Protein AF-A0A7S2ILC8-F1 (afdb_monomer_lite)

Foldseek 3Di:
DAQDQDPVRAHDPFDAADLLLLLVLQLVLLLCVVVVHDQCVLVVVLAQDPNQKDFLVSVVVSCCVPLVQEAEDPVSSVSQQQGQADDDQDPVGGHRMGSSVNSSVSSVVSPPPPNCVQNVRPVQSNVQSPHGHHYDDSCSSVVVVVVPDDRVVVVVVVCPVVPCVPVCVVVVPDPPPPPPPDDDDDDD

Secondary structure (DSSP, 8-state):
-PPPP-TTS----SPPPPGGGHHHHHHHHHHHHHHT--HHHHHHHTT--TTSEEEHHHHHHHHHHH-TTEEEPHHHHHHHHHHSEEEEEPTTS-EEEEEHHHHHHHHHHTTSTTHHHHHT-HHHHHHHHHSTTEEE-HHHHHHTGGGS-SHHHHHHHHTHHHHHHHHHHHH-S-TT------------

Sequence (188 aa):
MGKTRDLDGSIDRVPDPPTKLWPALAAIEYYCRHANMHLETLFSEGGGNHFGVMKNTNFFSTLKDNFTRFYFDAEILNDVMTHYGVGYRDPRGRYEKIGWMDFCEDVHRAVAEGLDDKYGVQGVAEALAFTRGATISYRTLADADDMIDDTLQRVAAEDVEGYISSNQKMEGRTRAQISINGEEARFN

Organism: NCBI:txid156173

Radius of gyration: 21.87 Å; chains: 1; bounding box: 54×74×40 Å

Structure (mmCIF, N/CA/C/O backbone):
data_AF-A0A7S2ILC8-F1
#
_entry.id   AF-A0A7S2ILC8-F1
#
loop_
_atom_site.group_PDB
_atom_site.id
_atom_site.type_symbol
_atom_site.label_atom_id
_atom_site.label_alt_id
_atom_site.label_comp_id
_atom_site.label_asym_id
_atom_site.label_entity_id
_atom_site.label_seq_id
_atom_site.pdbx_PDB_ins_code
_atom_site.Cartn_x
_atom_site.Cartn_y
_atom_site.Cartn_z
_atom_site.occupancy
_atom_site.B_iso_or_equiv
_atom_site.auth_seq_id
_atom_site.auth_comp_id
_atom_site.auth_asym_id
_atom_site.auth_atom_id
_atom_site.pdbx_PDB_model_num
ATOM 1 N N . MET A 1 1 ? 27.877 -11.379 -7.260 1.00 37.00 1 MET A N 1
ATOM 2 C CA . MET A 1 1 ? 27.032 -12.266 -6.434 1.00 37.00 1 MET A CA 1
ATOM 3 C C . MET A 1 1 ? 25.595 -11.889 -6.734 1.00 37.00 1 MET A C 1
ATOM 5 O O . MET A 1 1 ? 25.238 -10.747 -6.485 1.00 37.00 1 MET A O 1
ATOM 9 N N . GLY A 1 2 ? 24.851 -12.754 -7.426 1.00 41.03 2 GLY A N 1
ATOM 10 C CA . GLY A 1 2 ? 23.461 -12.479 -7.797 1.00 41.03 2 GLY A CA 1
ATOM 11 C C . GLY A 1 2 ? 22.557 -12.690 -6.589 1.00 41.03 2 GLY A C 1
ATOM 12 O O . GLY A 1 2 ? 22.738 -13.687 -5.892 1.00 41.03 2 GLY A O 1
ATOM 13 N N . LYS A 1 3 ? 21.640 -11.749 -6.336 1.00 47.69 3 LYS A N 1
ATOM 14 C CA . LYS A 1 3 ? 20.550 -11.945 -5.377 1.00 47.69 3 LYS A CA 1
ATOM 15 C C . LYS A 1 3 ? 19.814 -13.234 -5.758 1.00 47.69 3 LYS A C 1
ATOM 17 O O . LYS A 1 3 ? 19.493 -13.435 -6.932 1.00 47.69 3 LYS A O 1
ATOM 22 N N . THR A 1 4 ? 19.685 -14.137 -4.794 1.00 46.56 4 THR A N 1
ATOM 23 C CA . THR A 1 4 ? 18.898 -15.369 -4.895 1.00 46.56 4 THR A CA 1
ATOM 24 C C . THR A 1 4 ? 17.471 -15.020 -5.302 1.00 46.56 4 THR A C 1
ATOM 26 O O . THR A 1 4 ? 16.988 -13.957 -4.944 1.00 46.56 4 THR A O 1
ATOM 29 N N . ARG A 1 5 ? 16.853 -15.879 -6.116 1.00 51.28 5 ARG A N 1
ATOM 30 C CA . ARG A 1 5 ? 15.436 -15.750 -6.464 1.00 51.28 5 ARG A CA 1
ATOM 31 C C . ARG A 1 5 ? 14.588 -16.034 -5.231 1.00 51.28 5 ARG A C 1
ATOM 33 O O . ARG A 1 5 ? 14.919 -16.981 -4.511 1.00 51.28 5 ARG A O 1
ATOM 40 N N . ASP A 1 6 ? 13.519 -15.274 -5.064 1.00 58.81 6 ASP A N 1
ATOM 41 C CA . ASP A 1 6 ? 12.614 -15.380 -3.922 1.00 58.81 6 ASP A CA 1
ATOM 42 C C . ASP A 1 6 ? 11.595 -16.511 -4.131 1.00 58.81 6 ASP A C 1
ATOM 44 O O . ASP A 1 6 ? 11.650 -17.248 -5.126 1.00 58.81 6 ASP A O 1
ATOM 48 N N . LEU A 1 7 ? 10.711 -16.730 -3.154 1.00 49.44 7 LEU A N 1
ATOM 49 C CA . LEU A 1 7 ? 9.794 -17.881 -3.123 1.00 49.44 7 LEU A CA 1
ATOM 50 C C . LEU A 1 7 ? 8.823 -17.921 -4.318 1.00 49.44 7 LEU A C 1
ATOM 52 O O . LEU A 1 7 ? 8.358 -19.000 -4.691 1.00 49.44 7 LEU A O 1
ATOM 56 N N . ASP A 1 8 ? 8.572 -16.778 -4.955 1.00 55.78 8 ASP A N 1
ATOM 57 C CA . ASP A 1 8 ? 7.755 -16.628 -6.162 1.00 55.78 8 ASP A CA 1
ATOM 58 C C . ASP A 1 8 ? 8.567 -16.730 -7.478 1.00 55.78 8 ASP A C 1
ATOM 60 O O . ASP A 1 8 ? 8.018 -16.663 -8.581 1.00 55.78 8 ASP A O 1
ATOM 64 N N . GLY A 1 9 ? 9.887 -16.931 -7.383 1.00 54.50 9 GLY A N 1
ATOM 65 C CA . GLY A 1 9 ? 10.808 -16.997 -8.516 1.00 54.50 9 GLY A CA 1
ATOM 66 C C . GLY A 1 9 ? 11.228 -15.633 -9.076 1.00 54.50 9 GLY A C 1
ATOM 67 O O . GLY A 1 9 ? 11.951 -15.601 -10.086 1.00 54.50 9 GLY A O 1
ATOM 68 N N . SER A 1 10 ? 10.806 -14.536 -8.444 1.00 64.38 10 SER A N 1
ATOM 69 C CA . SER A 1 10 ? 11.199 -13.171 -8.773 1.00 64.38 10 SER A CA 1
ATOM 70 C C . SER A 1 10 ? 12.524 -12.785 -8.086 1.00 64.38 10 SER A C 1
ATOM 72 O O . SER A 1 10 ? 13.247 -13.642 -7.576 1.00 64.38 10 SER A O 1
ATOM 74 N N . ILE A 1 11 ? 12.949 -11.531 -8.246 1.00 70.44 11 ILE A N 1
ATOM 75 C CA . ILE A 1 11 ? 14.153 -10.986 -7.605 1.00 70.44 11 ILE A CA 1
ATOM 76 C C . ILE A 1 11 ? 13.701 -9.739 -6.861 1.00 70.44 11 ILE A C 1
ATOM 78 O O . ILE A 1 11 ? 13.332 -8.781 -7.546 1.00 70.44 11 ILE A O 1
ATOM 82 N N . ASP A 1 12 ? 13.871 -9.720 -5.540 1.00 73.81 12 ASP A N 1
ATOM 83 C CA . ASP A 1 12 ? 13.639 -8.576 -4.660 1.00 73.81 12 ASP A CA 1
ATOM 84 C C . ASP A 1 12 ? 14.244 -7.294 -5.235 1.00 73.81 12 ASP A C 1
ATOM 86 O O . ASP A 1 12 ? 15.479 -7.071 -5.262 1.00 73.81 12 ASP A O 1
ATOM 90 N N . ARG A 1 13 ? 13.355 -6.420 -5.711 1.00 80.44 13 ARG A N 1
ATOM 91 C CA . ARG A 1 13 ? 13.712 -5.118 -6.276 1.00 80.44 13 ARG A CA 1
ATOM 92 C C . ARG A 1 13 ? 13.763 -4.060 -5.192 1.00 80.44 13 ARG A C 1
ATOM 94 O O . ARG A 1 13 ? 14.543 -3.115 -5.342 1.00 80.44 13 ARG A O 1
ATOM 101 N N . VAL A 1 14 ? 12.987 -4.230 -4.126 1.00 85.38 14 VAL A N 1
ATOM 102 C CA . VAL A 1 14 ? 12.934 -3.319 -2.980 1.00 85.38 14 VAL A CA 1
ATOM 103 C C . VAL A 1 14 ? 13.391 -4.001 -1.683 1.00 85.38 14 VAL A C 1
ATOM 105 O O . VAL A 1 14 ? 13.382 -5.225 -1.600 1.00 85.38 14 VAL A O 1
ATOM 108 N N . PRO A 1 15 ? 13.935 -3.243 -0.712 1.00 87.31 15 PRO A N 1
ATOM 109 C CA . PRO A 1 15 ? 14.220 -3.766 0.627 1.00 87.31 15 PRO A CA 1
ATOM 110 C C . PRO A 1 15 ? 12.924 -3.950 1.431 1.00 87.31 15 PRO A C 1
ATOM 112 O O . PRO A 1 15 ? 11.882 -3.476 1.000 1.00 87.31 15 PRO A O 1
ATOM 115 N N . ASP A 1 16 ? 13.013 -4.539 2.627 1.00 86.44 16 ASP A N 1
ATOM 116 C CA . ASP A 1 16 ? 11.866 -4.654 3.540 1.00 86.44 16 ASP A CA 1
ATOM 117 C C . ASP A 1 16 ? 11.198 -3.288 3.835 1.00 86.44 16 ASP A C 1
ATOM 119 O O . ASP A 1 16 ? 11.897 -2.266 3.955 1.00 86.44 16 ASP A O 1
ATOM 123 N N . PRO A 1 17 ? 9.863 -3.256 4.017 1.00 86.88 17 PRO A N 1
ATOM 124 C CA . PRO A 1 17 ? 9.124 -2.028 4.248 1.00 86.88 17 PRO A CA 1
ATOM 125 C C . PRO A 1 17 ? 9.402 -1.416 5.623 1.00 86.88 17 PRO A C 1
ATOM 127 O O . PRO A 1 17 ? 9.663 -2.125 6.604 1.00 86.88 17 PRO A O 1
ATOM 130 N N . PRO A 1 18 ? 9.340 -0.073 5.724 1.00 84.94 18 PRO A N 1
ATOM 131 C CA . PRO A 1 18 ? 9.522 0.622 6.990 1.00 84.94 18 PRO A CA 1
ATOM 132 C C . PRO A 1 18 ? 8.433 0.214 7.979 1.00 84.94 18 PRO A C 1
ATOM 134 O O . PRO A 1 18 ? 7.296 -0.047 7.584 1.00 84.94 18 PRO A O 1
ATOM 137 N N . THR A 1 19 ? 8.754 0.229 9.276 1.00 81.56 19 THR A N 1
ATOM 138 C CA . THR A 1 19 ? 7.896 -0.414 10.275 1.00 81.56 19 THR A CA 1
ATOM 139 C C . THR A 1 19 ? 6.455 0.107 10.286 1.00 81.56 19 THR A C 1
ATOM 141 O O . THR A 1 19 ? 5.508 -0.665 10.403 1.00 81.56 19 THR A O 1
ATOM 144 N N . LYS A 1 20 ? 6.283 1.417 10.073 1.00 80.88 20 LYS A N 1
ATOM 145 C CA . LYS A 1 20 ? 4.971 2.074 10.002 1.00 80.88 20 LYS A CA 1
ATOM 146 C C . LYS A 1 20 ? 4.055 1.543 8.894 1.00 80.88 20 LYS A C 1
ATOM 148 O O . LYS A 1 20 ? 2.845 1.696 9.001 1.00 80.88 20 LYS A O 1
ATOM 153 N N . LEU A 1 21 ? 4.607 0.950 7.832 1.00 85.69 21 LEU A N 1
ATOM 154 C CA . LEU A 1 21 ? 3.839 0.518 6.665 1.00 85.69 21 LEU A CA 1
ATOM 155 C C . LEU A 1 21 ? 3.189 -0.859 6.871 1.00 85.69 21 LEU A C 1
ATOM 157 O O . LEU A 1 21 ? 2.124 -1.101 6.309 1.00 85.69 21 LEU A O 1
ATOM 161 N N . TRP A 1 22 ? 3.760 -1.719 7.724 1.00 85.88 22 TRP A N 1
ATOM 162 C CA . TRP A 1 22 ? 3.227 -3.058 8.023 1.00 85.88 22 TRP A CA 1
ATOM 163 C C . TRP A 1 22 ? 1.748 -3.073 8.435 1.00 85.88 22 TRP A C 1
ATOM 165 O O . TRP A 1 22 ? 1.002 -3.855 7.849 1.00 85.88 22 TRP A O 1
ATOM 175 N N . PRO A 1 23 ? 1.270 -2.193 9.340 1.00 81.69 23 PRO A N 1
ATOM 176 C CA . PRO A 1 23 ? -0.157 -2.065 9.636 1.00 81.69 23 PRO A CA 1
ATOM 177 C C . PRO A 1 23 ? -1.066 -1.865 8.418 1.00 81.69 23 PRO A C 1
ATOM 179 O O . PRO A 1 23 ? -2.140 -2.461 8.331 1.00 81.69 23 PRO A O 1
ATOM 182 N N . ALA A 1 24 ? -0.641 -1.046 7.454 1.00 86.62 24 ALA A N 1
ATOM 183 C CA . ALA A 1 24 ? -1.419 -0.801 6.244 1.00 86.62 24 ALA A CA 1
ATOM 184 C C . ALA A 1 24 ? -1.440 -2.037 5.331 1.00 86.62 24 ALA A C 1
ATOM 186 O O . ALA A 1 24 ? -2.482 -2.360 4.760 1.00 86.62 24 ALA A O 1
ATOM 187 N N . LEU A 1 25 ? -0.309 -2.741 5.225 1.00 90.81 25 LEU A N 1
ATOM 188 C CA . LEU A 1 25 ? -0.183 -3.979 4.453 1.00 90.81 25 LEU A CA 1
ATOM 189 C C . LEU A 1 25 ? -1.029 -5.107 5.061 1.00 90.81 25 LEU A C 1
ATOM 191 O O . LEU A 1 25 ? -1.753 -5.782 4.333 1.00 90.81 25 LEU A O 1
ATOM 195 N N . ALA A 1 26 ? -1.040 -5.238 6.390 1.00 87.06 26 ALA A N 1
ATOM 196 C CA . ALA A 1 26 ? -1.902 -6.185 7.092 1.00 87.06 26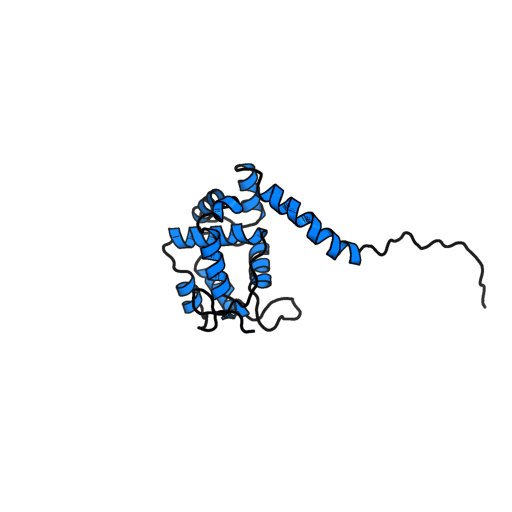 ALA A CA 1
ATOM 197 C C . ALA A 1 26 ? -3.388 -5.910 6.807 1.00 87.06 26 ALA A C 1
ATOM 199 O O . ALA A 1 26 ? -4.137 -6.826 6.472 1.00 87.06 26 ALA A O 1
ATOM 200 N N . ALA A 1 27 ? -3.825 -4.645 6.853 1.00 85.56 27 ALA A N 1
ATOM 201 C CA . ALA A 1 27 ? -5.215 -4.277 6.556 1.00 85.56 27 ALA A CA 1
ATOM 202 C C . ALA A 1 27 ? -5.636 -4.634 5.118 1.00 85.56 27 ALA A C 1
ATOM 204 O O . ALA A 1 27 ? -6.765 -5.080 4.892 1.00 85.56 27 ALA A O 1
ATOM 205 N N . ILE A 1 28 ? -4.724 -4.485 4.152 1.00 90.94 28 ILE A N 1
ATOM 206 C CA . ILE A 1 28 ? -4.932 -4.925 2.766 1.00 90.94 28 ILE A CA 1
ATOM 207 C C . ILE A 1 28 ? -5.114 -6.447 2.712 1.00 90.94 28 ILE A C 1
ATOM 209 O O . ILE A 1 28 ? -6.047 -6.924 2.067 1.00 90.94 28 ILE A O 1
ATOM 213 N N . GLU A 1 29 ? -4.275 -7.211 3.406 1.00 91.25 29 GLU A N 1
ATOM 214 C CA . GLU A 1 29 ? -4.340 -8.673 3.394 1.00 91.25 29 GLU A CA 1
ATOM 215 C C . GLU A 1 29 ? -5.603 -9.222 4.065 1.00 91.25 29 GLU A C 1
ATOM 217 O O . GLU A 1 29 ? -6.283 -10.078 3.497 1.00 91.25 29 GLU A O 1
ATOM 222 N N . TYR A 1 30 ? -5.985 -8.698 5.234 1.00 86.75 30 TYR A N 1
ATOM 223 C CA . TYR A 1 30 ? -7.244 -9.073 5.888 1.00 86.75 30 TYR A CA 1
ATOM 224 C C . TYR A 1 30 ? -8.448 -8.805 4.983 1.00 86.75 30 TYR A C 1
ATOM 226 O O . TYR A 1 30 ? -9.375 -9.620 4.905 1.00 86.75 30 TYR A O 1
ATOM 234 N N . TYR A 1 31 ? -8.414 -7.703 4.231 1.00 87.25 31 TYR A N 1
ATOM 235 C CA . TYR A 1 31 ? -9.433 -7.420 3.233 1.00 87.25 31 TYR A CA 1
ATOM 236 C C . TYR A 1 31 ? -9.443 -8.437 2.092 1.00 87.25 31 TYR A C 1
ATOM 238 O O . TYR A 1 31 ? -10.514 -8.935 1.740 1.00 87.25 31 TYR A O 1
ATOM 246 N N . CYS A 1 32 ? -8.278 -8.777 1.537 1.00 91.06 32 CYS A N 1
ATOM 247 C CA . CYS A 1 32 ? -8.155 -9.794 0.495 1.00 91.06 32 CYS A CA 1
ATOM 248 C C . CYS A 1 32 ? -8.707 -11.146 0.958 1.00 91.06 32 CYS A C 1
ATOM 250 O O . CYS A 1 32 ? -9.533 -11.739 0.260 1.00 91.06 32 CYS A O 1
ATOM 252 N N . ARG A 1 33 ? -8.341 -11.589 2.168 1.00 88.81 33 ARG A N 1
ATOM 253 C CA . ARG A 1 33 ? -8.845 -12.828 2.783 1.00 88.81 33 ARG A CA 1
ATOM 254 C C . ARG A 1 33 ? -10.362 -12.815 2.931 1.00 88.81 33 ARG A C 1
ATOM 256 O O . ARG A 1 33 ? -11.024 -13.785 2.568 1.00 88.81 33 ARG A O 1
ATOM 263 N N . HIS A 1 34 ? -10.931 -11.714 3.419 1.00 84.94 34 HIS A N 1
ATOM 264 C CA . HIS A 1 34 ? -12.376 -11.613 3.617 1.00 84.94 34 HIS A CA 1
ATOM 265 C C . HIS A 1 34 ? -13.160 -11.542 2.300 1.00 84.94 34 HIS A C 1
ATOM 267 O O . HIS A 1 34 ? -14.205 -12.176 2.154 1.00 84.94 34 HIS A O 1
ATOM 273 N N . ALA A 1 35 ? -12.661 -10.771 1.335 1.00 86.75 35 ALA A N 1
ATOM 274 C CA . ALA A 1 35 ? -13.285 -10.607 0.028 1.00 86.75 35 ALA A CA 1
ATOM 275 C C . ALA A 1 35 ? -12.991 -11.776 -0.932 1.00 86.75 35 ALA A C 1
ATOM 277 O O . ALA A 1 35 ? -13.472 -11.754 -2.065 1.00 86.75 35 ALA A O 1
ATOM 278 N N . ASN A 1 36 ? -12.228 -12.784 -0.487 1.00 89.88 36 ASN A N 1
ATOM 279 C CA . ASN A 1 36 ? -11.744 -13.904 -1.293 1.00 89.88 36 ASN A CA 1
ATOM 280 C C . ASN A 1 36 ? -11.072 -13.429 -2.594 1.00 89.88 36 ASN A C 1
ATOM 282 O O . ASN A 1 36 ? -11.405 -13.875 -3.695 1.00 89.88 36 ASN A O 1
ATOM 286 N N . MET A 1 37 ? -10.162 -12.465 -2.454 1.00 91.56 37 MET A N 1
ATOM 287 C CA . MET A 1 37 ? -9.395 -11.882 -3.549 1.00 91.56 37 MET A CA 1
ATOM 288 C C . MET A 1 37 ? -7.953 -12.377 -3.515 1.00 91.56 37 MET A C 1
ATOM 290 O O . MET A 1 37 ? -7.344 -12.470 -2.452 1.00 91.56 37 MET A O 1
ATOM 294 N N . HIS A 1 38 ? -7.397 -12.621 -4.698 1.00 93.94 38 HIS A N 1
ATOM 295 C CA . HIS A 1 38 ? -5.992 -12.973 -4.877 1.00 93.94 38 HIS A CA 1
ATOM 296 C C . HIS A 1 38 ? -5.237 -11.768 -5.423 1.00 93.94 38 HIS A C 1
ATOM 298 O O . HIS A 1 38 ? -5.466 -11.351 -6.562 1.00 93.94 38 HIS A O 1
ATOM 304 N N . LEU A 1 39 ? -4.363 -11.196 -4.600 1.00 93.81 39 LEU A N 1
ATOM 305 C CA . LEU A 1 39 ? -3.728 -9.911 -4.861 1.00 93.81 39 LEU A CA 1
ATOM 306 C C . LEU A 1 39 ? -2.889 -9.935 -6.145 1.00 93.81 39 LEU A C 1
ATOM 308 O O . LEU A 1 39 ? -2.971 -9.023 -6.968 1.00 93.81 39 LEU A O 1
ATOM 312 N N . GLU A 1 40 ? -2.171 -11.028 -6.376 1.00 95.06 40 GLU A N 1
ATOM 313 C CA . GLU A 1 40 ? -1.333 -11.219 -7.553 1.00 95.06 40 GLU A CA 1
ATOM 314 C C . GLU A 1 40 ? -2.157 -11.315 -8.831 1.00 95.06 40 GLU A C 1
ATOM 316 O O . GLU A 1 40 ? -1.737 -10.827 -9.879 1.00 95.06 40 GLU A O 1
ATOM 321 N N . THR A 1 41 ? -3.356 -11.900 -8.752 1.00 95.94 41 THR A N 1
ATOM 322 C CA . THR A 1 41 ? -4.280 -11.944 -9.893 1.00 95.94 41 THR A CA 1
ATOM 323 C C . THR A 1 41 ? -4.764 -10.536 -10.223 1.00 95.94 41 THR A C 1
ATOM 325 O O . THR A 1 41 ? -4.679 -10.125 -11.379 1.00 95.94 41 THR A O 1
ATOM 328 N N . LEU A 1 42 ? -5.167 -9.762 -9.208 1.00 96.31 42 LEU A N 1
ATOM 329 C CA . LEU A 1 42 ? -5.622 -8.380 -9.386 1.00 96.31 42 LEU A CA 1
ATOM 330 C C . LEU A 1 42 ? -4.548 -7.504 -10.039 1.00 96.31 42 LEU A C 1
ATOM 332 O O . LEU A 1 42 ? -4.829 -6.783 -10.997 1.00 96.31 42 LEU A O 1
ATOM 336 N N . PHE A 1 43 ? -3.306 -7.568 -9.553 1.00 96.75 43 PHE A N 1
ATOM 337 C CA . PHE A 1 43 ? -2.224 -6.776 -10.133 1.00 96.75 43 PHE A CA 1
ATOM 338 C C . PHE A 1 43 ? -1.756 -7.318 -11.486 1.00 96.75 43 PHE A C 1
ATOM 340 O O . PHE A 1 43 ? -1.465 -6.530 -12.383 1.00 96.75 43 PHE A O 1
ATOM 347 N N . SER A 1 44 ? -1.738 -8.629 -11.709 1.00 96.56 44 SER A N 1
ATOM 348 C CA . SER A 1 44 ? -1.457 -9.176 -13.042 1.00 96.56 44 SER A CA 1
ATOM 349 C C . SER A 1 44 ? -2.459 -8.644 -14.081 1.00 96.56 44 SER A C 1
ATOM 351 O O . SER A 1 44 ? -2.059 -8.076 -15.102 1.00 96.56 44 SER A O 1
ATOM 353 N N . GLU A 1 45 ? -3.761 -8.690 -13.777 1.00 96.81 45 GLU A N 1
ATOM 354 C CA . GLU A 1 45 ? -4.830 -8.158 -14.637 1.00 96.81 45 GLU A CA 1
ATOM 355 C C . GLU A 1 45 ? -4.783 -6.627 -14.779 1.00 96.81 45 GLU A C 1
ATOM 357 O O . GLU A 1 45 ? -5.054 -6.090 -15.856 1.00 96.81 45 GLU A O 1
ATOM 362 N N . GLY A 1 46 ? -4.350 -5.915 -13.734 1.00 96.19 46 GLY A N 1
ATOM 363 C CA . GLY A 1 46 ? -4.120 -4.465 -13.740 1.00 96.19 46 GLY A CA 1
ATOM 364 C C . GLY A 1 46 ? -2.949 -4.000 -14.623 1.00 96.19 46 GLY A C 1
ATOM 365 O O . GLY A 1 46 ? -2.714 -2.797 -14.786 1.00 96.19 46 GLY A O 1
ATOM 366 N N . GLY A 1 47 ? -2.193 -4.924 -15.222 1.00 96.38 47 GLY A N 1
ATOM 367 C CA . GLY A 1 47 ? -1.053 -4.630 -16.095 1.00 96.38 47 GLY A CA 1
ATOM 368 C C . GLY A 1 47 ? 0.312 -4.837 -15.440 1.00 96.38 47 GLY A C 1
ATOM 369 O O . GLY A 1 47 ? 1.301 -4.229 -15.867 1.00 96.38 47 GLY A O 1
ATOM 370 N N . GLY A 1 48 ? 0.371 -5.664 -14.398 1.00 96.38 48 GLY A N 1
ATOM 371 C CA . GLY A 1 48 ? 1.604 -6.185 -13.832 1.00 96.38 48 GLY A CA 1
ATOM 372 C C . GLY A 1 48 ? 2.239 -7.151 -14.822 1.00 96.38 48 GLY A C 1
ATOM 373 O O . GLY A 1 48 ? 1.562 -7.960 -15.450 1.00 96.38 48 GLY A O 1
ATOM 374 N N . ASN A 1 49 ? 3.549 -7.044 -15.021 1.00 93.38 49 ASN A N 1
ATOM 375 C CA . ASN A 1 49 ? 4.264 -7.968 -15.895 1.00 93.38 49 ASN A CA 1
ATOM 376 C C . ASN A 1 49 ? 4.993 -9.055 -15.094 1.00 93.38 49 ASN A C 1
ATOM 378 O O . ASN A 1 49 ? 5.209 -8.929 -13.890 1.00 93.38 49 ASN A O 1
ATOM 382 N N . HIS A 1 50 ? 5.446 -10.087 -15.806 1.00 90.00 50 HIS A N 1
ATOM 383 C CA . HIS A 1 50 ? 6.204 -11.216 -15.256 1.00 90.00 50 HIS A CA 1
ATOM 384 C C . HIS A 1 50 ? 7.580 -10.844 -14.674 1.00 90.00 50 HIS A C 1
ATOM 386 O O . HIS A 1 50 ? 8.254 -11.700 -14.117 1.00 90.00 50 HIS A O 1
ATOM 392 N N . PHE A 1 51 ? 8.030 -9.594 -14.824 1.00 89.75 51 PHE A N 1
ATOM 393 C CA . PHE A 1 51 ? 9.244 -9.101 -14.175 1.00 89.75 51 PHE A CA 1
ATOM 394 C C . PHE A 1 51 ? 8.966 -8.514 -12.783 1.00 89.75 51 PHE A C 1
ATOM 396 O O . PHE A 1 51 ? 9.884 -7.941 -12.194 1.00 89.75 51 PHE A O 1
ATOM 403 N N . GLY A 1 52 ? 7.727 -8.582 -12.290 1.00 93.00 52 GLY A N 1
ATOM 404 C CA . GLY A 1 52 ? 7.334 -8.052 -10.984 1.00 93.00 52 GLY A CA 1
ATOM 405 C C . GLY A 1 52 ? 7.174 -6.539 -10.942 1.00 93.00 52 GLY A C 1
ATOM 406 O O . GLY A 1 52 ? 7.194 -5.952 -9.867 1.00 93.00 52 GLY A O 1
ATOM 407 N N . VAL A 1 53 ? 7.016 -5.875 -12.096 1.00 95.19 53 VAL A N 1
ATOM 408 C CA . VAL A 1 53 ? 6.821 -4.415 -12.151 1.00 95.19 53 VAL A CA 1
ATOM 409 C C . VAL A 1 53 ? 5.559 -4.009 -12.906 1.00 95.19 53 VAL A C 1
ATOM 411 O O . VAL A 1 53 ? 5.123 -4.676 -13.844 1.00 95.19 53 VAL A O 1
ATOM 414 N N . MET A 1 54 ? 4.980 -2.883 -12.498 1.00 96.38 54 MET A N 1
ATOM 415 C CA . MET A 1 54 ? 3.765 -2.299 -13.070 1.00 96.38 54 MET A CA 1
ATOM 416 C C . MET A 1 54 ? 3.923 -0.777 -13.182 1.00 96.38 54 MET A C 1
ATOM 418 O O . MET A 1 54 ? 4.632 -0.177 -12.381 1.00 96.38 54 MET A O 1
ATOM 422 N N . LYS A 1 55 ? 3.272 -0.120 -14.155 1.00 96.69 55 LYS A N 1
ATOM 423 C CA . LYS A 1 55 ? 3.195 1.355 -14.187 1.00 96.69 55 LYS A CA 1
ATOM 424 C C . LYS A 1 55 ? 2.529 1.889 -12.917 1.00 96.69 55 LYS A C 1
ATOM 426 O O . LYS A 1 55 ? 1.494 1.369 -12.512 1.00 96.69 55 LYS A O 1
ATOM 431 N N . ASN A 1 56 ? 3.055 2.978 -12.360 1.00 95.62 56 ASN A N 1
ATOM 432 C CA . ASN A 1 56 ? 2.499 3.579 -11.144 1.00 95.62 56 ASN A CA 1
ATOM 433 C C . ASN A 1 56 ? 0.991 3.893 -11.239 1.00 95.62 56 ASN A C 1
ATOM 435 O O . ASN A 1 56 ? 0.238 3.593 -10.320 1.00 95.62 56 ASN A O 1
ATOM 439 N N . THR A 1 57 ? 0.526 4.429 -12.369 1.00 95.75 57 THR A N 1
ATOM 440 C CA . THR A 1 57 ? -0.880 4.770 -12.605 1.00 95.75 57 THR A CA 1
ATOM 441 C C . THR A 1 57 ? -1.759 3.536 -12.540 1.00 95.75 57 THR A C 1
ATOM 443 O O . THR A 1 57 ? -2.814 3.575 -11.922 1.00 95.75 57 THR A O 1
ATOM 446 N N . ASN A 1 58 ? -1.301 2.435 -13.134 1.00 97.88 58 ASN A N 1
ATOM 447 C CA . ASN A 1 58 ? -2.023 1.173 -13.129 1.00 97.88 58 ASN A CA 1
ATOM 448 C C . ASN A 1 58 ? -2.095 0.591 -11.719 1.00 97.88 58 ASN A C 1
ATOM 450 O O . ASN A 1 58 ? -3.149 0.107 -11.325 1.00 97.88 58 ASN A O 1
ATOM 454 N N . PHE A 1 59 ? -1.011 0.692 -10.950 1.00 97.38 59 PHE A N 1
ATOM 455 C CA . PHE A 1 59 ? -0.955 0.166 -9.589 1.00 97.38 59 PHE A CA 1
ATOM 456 C C . PHE A 1 59 ? -1.980 0.857 -8.689 1.00 97.38 59 PHE A C 1
ATOM 458 O O . PHE A 1 59 ? -2.835 0.203 -8.095 1.00 97.38 59 PHE A O 1
ATOM 465 N N . PHE A 1 60 ? -1.972 2.192 -8.666 1.00 95.81 60 PHE A N 1
ATOM 466 C CA . PHE A 1 60 ? -2.912 2.958 -7.847 1.00 95.81 60 PHE A CA 1
ATOM 467 C C . PHE A 1 60 ? -4.357 2.894 -8.360 1.00 95.81 60 PHE A C 1
ATOM 469 O O . PHE A 1 60 ? -5.280 2.916 -7.548 1.00 95.81 60 PHE A O 1
ATOM 476 N N . SER A 1 61 ? -4.577 2.765 -9.673 1.00 96.12 61 SER A N 1
ATOM 477 C CA . SER A 1 61 ? -5.908 2.460 -10.218 1.00 96.12 61 SER A CA 1
ATOM 478 C C . SER A 1 61 ? -6.402 1.088 -9.759 1.00 96.12 61 SER A C 1
ATOM 480 O O . SER A 1 61 ? -7.516 0.991 -9.263 1.00 96.12 61 SER A O 1
ATOM 482 N N . THR A 1 62 ? -5.559 0.054 -9.830 1.00 96.50 62 THR A N 1
ATOM 483 C CA . THR A 1 62 ? -5.906 -1.313 -9.403 1.00 96.50 62 THR A CA 1
ATOM 484 C C . THR A 1 62 ? -6.255 -1.354 -7.917 1.00 96.50 62 THR A C 1
ATOM 486 O O . THR A 1 62 ? -7.265 -1.952 -7.546 1.00 96.50 62 THR A O 1
ATOM 489 N N . LEU A 1 63 ? -5.479 -0.666 -7.070 1.00 93.88 63 LEU A N 1
ATOM 490 C CA . LEU A 1 63 ? -5.811 -0.508 -5.653 1.00 93.88 63 LEU A CA 1
ATOM 491 C C . LEU A 1 63 ? -7.170 0.178 -5.469 1.00 93.88 63 LEU A C 1
ATOM 493 O O . LEU A 1 63 ? -8.043 -0.332 -4.776 1.00 93.88 63 LEU A O 1
ATOM 497 N N . LYS A 1 64 ? -7.389 1.322 -6.117 1.00 92.38 64 LYS A N 1
ATOM 498 C CA . LYS A 1 64 ? -8.644 2.069 -5.980 1.00 92.38 64 LYS A CA 1
ATOM 499 C C . LYS A 1 64 ? -9.868 1.259 -6.430 1.00 92.38 64 LYS A C 1
ATOM 501 O O . LYS A 1 64 ? -10.907 1.316 -5.775 1.00 92.38 64 LYS A O 1
ATOM 506 N N . ASP A 1 65 ? -9.754 0.546 -7.545 1.00 93.38 65 ASP A N 1
ATOM 507 C CA . ASP A 1 65 ? -10.886 -0.122 -8.188 1.00 93.38 65 ASP A CA 1
ATOM 508 C C . ASP A 1 65 ? -11.285 -1.421 -7.467 1.00 93.38 65 ASP A C 1
ATOM 510 O O . ASP A 1 65 ? -12.461 -1.782 -7.475 1.00 93.38 65 ASP A O 1
ATOM 514 N N . ASN A 1 66 ? -10.343 -2.093 -6.792 1.00 92.94 66 ASN A N 1
ATOM 515 C CA . ASN A 1 66 ? -10.607 -3.352 -6.082 1.00 92.94 66 ASN A CA 1
ATOM 516 C C . ASN A 1 66 ? -10.855 -3.166 -4.576 1.00 92.94 66 ASN A C 1
ATOM 518 O O . ASN A 1 66 ? -11.672 -3.872 -3.979 1.00 92.94 66 ASN A O 1
ATOM 522 N N . PHE A 1 67 ? -10.238 -2.164 -3.948 1.00 90.06 67 PHE A N 1
ATOM 523 C CA . PHE A 1 67 ? -10.363 -1.908 -2.510 1.00 90.06 67 PHE A CA 1
ATOM 524 C C . PHE A 1 67 ? -11.439 -0.854 -2.213 1.00 90.06 67 PHE A C 1
ATOM 526 O O . PHE A 1 67 ? -11.236 0.104 -1.481 1.00 90.06 67 PHE A O 1
ATOM 533 N N . THR A 1 68 ? -12.632 -1.034 -2.786 1.00 85.25 68 THR A N 1
ATOM 534 C CA . THR A 1 68 ? -13.722 -0.034 -2.758 1.00 85.25 68 THR A CA 1
ATOM 535 C C . THR A 1 68 ? -14.370 0.199 -1.391 1.00 85.25 68 THR A C 1
ATOM 537 O O . THR A 1 68 ? -15.169 1.126 -1.231 1.00 85.25 68 THR A O 1
ATOM 540 N N . ARG A 1 69 ? -14.092 -0.658 -0.403 1.00 77.00 69 ARG A N 1
ATOM 541 C CA . ARG A 1 69 ? -14.722 -0.584 0.921 1.00 77.00 69 ARG A CA 1
ATOM 542 C C . ARG A 1 69 ? -14.009 0.349 1.887 1.00 77.00 69 ARG A C 1
ATOM 544 O O . ARG A 1 69 ? -14.655 0.747 2.852 1.00 77.00 69 ARG A O 1
ATOM 551 N N . PHE A 1 70 ? -12.770 0.743 1.621 1.00 78.12 70 PHE A N 1
ATOM 552 C CA . PHE A 1 70 ? -12.057 1.725 2.429 1.00 78.12 70 PHE A CA 1
ATOM 553 C C . PHE A 1 70 ? -11.264 2.698 1.563 1.00 78.12 70 PHE A C 1
ATOM 555 O O . PHE A 1 70 ? -10.937 2.430 0.410 1.00 78.12 70 PHE A O 1
ATOM 562 N N . TYR A 1 71 ? -10.977 3.861 2.132 1.00 85.38 71 TYR A N 1
ATOM 563 C CA . TYR A 1 71 ? -10.139 4.876 1.517 1.00 85.38 71 TYR A CA 1
ATOM 564 C C . TYR A 1 71 ? -8.719 4.749 2.051 1.00 85.38 71 TYR A C 1
ATOM 566 O O . TYR A 1 71 ? -8.517 4.568 3.247 1.00 85.38 71 TYR A O 1
ATOM 574 N N . PHE A 1 72 ? -7.732 4.880 1.177 1.00 88.38 72 PHE A N 1
ATOM 575 C CA . PHE A 1 72 ? -6.350 5.039 1.608 1.00 88.38 72 PHE A CA 1
ATOM 576 C C . PHE A 1 72 ? -6.075 6.511 1.869 1.00 88.38 72 PHE A C 1
ATOM 578 O O . PHE A 1 72 ? -6.356 7.356 1.012 1.00 88.38 72 PHE A O 1
ATOM 585 N N . ASP A 1 73 ? -5.504 6.813 3.029 1.00 90.19 73 ASP A N 1
ATOM 586 C CA . ASP A 1 73 ? -4.959 8.135 3.269 1.00 90.19 73 ASP A CA 1
ATOM 587 C C . ASP A 1 73 ? -3.800 8.435 2.305 1.00 90.19 73 ASP A C 1
ATOM 589 O O . ASP A 1 73 ? -3.050 7.547 1.880 1.00 90.19 73 ASP A O 1
ATOM 593 N N . ALA A 1 74 ? -3.666 9.710 1.942 1.00 90.19 74 ALA A N 1
ATOM 594 C CA . ALA A 1 74 ? -2.662 10.146 0.984 1.00 90.19 74 ALA A CA 1
ATOM 595 C C . ALA A 1 74 ? -1.233 9.852 1.468 1.00 90.19 74 ALA A C 1
ATOM 597 O O . ALA A 1 74 ? -0.361 9.593 0.638 1.00 90.19 74 ALA A O 1
ATOM 598 N N . GLU A 1 75 ? -0.988 9.869 2.783 1.00 89.94 75 GLU A N 1
ATOM 599 C CA . GLU A 1 75 ? 0.323 9.560 3.352 1.00 89.94 75 GLU A CA 1
ATOM 600 C C . GLU A 1 75 ? 0.737 8.110 3.068 1.00 89.94 75 GLU A C 1
ATOM 602 O O . GLU A 1 75 ? 1.834 7.876 2.562 1.00 89.94 75 GLU A O 1
ATOM 607 N N . ILE A 1 76 ? -0.173 7.151 3.263 1.00 90.88 76 ILE A N 1
ATOM 608 C CA . ILE A 1 76 ? 0.075 5.730 2.977 1.00 90.88 76 ILE A CA 1
ATOM 609 C C . ILE A 1 76 ? 0.351 5.521 1.490 1.00 90.88 76 ILE A C 1
ATOM 611 O O . ILE A 1 76 ? 1.310 4.843 1.129 1.00 90.88 76 ILE A O 1
ATOM 615 N N . LEU A 1 77 ? -0.444 6.131 0.604 1.00 93.62 77 LEU A N 1
ATOM 616 C CA . LEU A 1 77 ? -0.219 6.014 -0.842 1.00 93.62 77 LEU A CA 1
ATOM 617 C C . LEU A 1 77 ? 1.147 6.578 -1.259 1.00 93.62 77 LEU A C 1
ATOM 619 O O . LEU A 1 77 ? 1.806 6.018 -2.140 1.00 93.62 77 LEU A O 1
ATOM 623 N N . ASN A 1 78 ? 1.588 7.667 -0.624 1.00 92.69 78 ASN A N 1
ATOM 624 C CA . ASN A 1 78 ? 2.907 8.248 -0.859 1.00 92.69 78 ASN A CA 1
ATOM 625 C C . ASN A 1 78 ? 4.034 7.352 -0.336 1.00 92.69 78 ASN A C 1
ATOM 627 O O . ASN A 1 78 ? 5.052 7.214 -1.018 1.00 92.69 78 ASN A O 1
ATOM 631 N N . ASP A 1 79 ? 3.863 6.728 0.828 1.00 91.94 79 ASP A N 1
ATOM 632 C CA . ASP A 1 79 ? 4.840 5.788 1.378 1.00 91.94 79 ASP A CA 1
ATOM 633 C C . ASP A 1 79 ? 4.942 4.525 0.518 1.00 91.94 79 ASP A C 1
ATOM 635 O O . ASP A 1 79 ? 6.049 4.125 0.166 1.00 91.94 79 ASP A O 1
ATOM 639 N N . VAL A 1 80 ? 3.812 3.970 0.067 1.00 94.75 80 VAL A N 1
ATOM 640 C CA . VAL A 1 80 ? 3.776 2.849 -0.887 1.00 94.75 80 VAL A CA 1
ATOM 641 C C . VAL A 1 80 ? 4.489 3.224 -2.190 1.00 94.75 80 VAL A C 1
ATOM 643 O O . VAL A 1 80 ? 5.349 2.481 -2.654 1.00 94.75 80 VAL A O 1
ATOM 646 N N . MET A 1 81 ? 4.198 4.400 -2.765 1.00 94.50 81 MET A N 1
ATOM 647 C CA . MET A 1 81 ? 4.880 4.893 -3.973 1.00 94.50 81 MET A CA 1
ATOM 648 C C . MET A 1 81 ? 6.389 5.054 -3.764 1.00 94.50 81 MET A C 1
ATOM 650 O O . MET A 1 81 ? 7.174 4.790 -4.671 1.00 94.50 81 MET A O 1
ATOM 654 N N . THR A 1 82 ? 6.793 5.559 -2.601 1.00 93.25 82 THR A N 1
ATOM 655 C CA . THR A 1 82 ? 8.197 5.859 -2.308 1.00 93.25 82 THR A CA 1
ATOM 656 C C . THR A 1 82 ? 8.989 4.587 -2.046 1.00 93.25 82 THR A C 1
ATOM 658 O O . THR A 1 82 ? 10.130 4.490 -2.490 1.00 93.25 82 THR A O 1
ATOM 661 N N . HIS A 1 83 ? 8.387 3.628 -1.346 1.00 94.88 83 HIS A N 1
ATOM 662 C CA . HIS A 1 83 ? 9.034 2.390 -0.945 1.00 94.88 83 HIS A CA 1
ATOM 663 C C . HIS A 1 83 ? 9.074 1.364 -2.084 1.00 94.88 83 HIS A C 1
ATOM 665 O O . HIS A 1 83 ? 10.153 0.920 -2.467 1.00 94.88 83 HIS A O 1
ATOM 671 N N . TYR A 1 84 ? 7.923 1.069 -2.694 1.00 96.00 84 TYR A N 1
ATOM 672 C CA . TYR A 1 84 ? 7.820 0.097 -3.789 1.00 96.00 84 TYR A CA 1
ATOM 673 C C . TYR A 1 84 ? 8.164 0.693 -5.163 1.00 96.00 84 TYR A C 1
ATOM 675 O O . TYR A 1 84 ? 8.111 0.010 -6.188 1.00 96.00 84 TYR A O 1
ATOM 683 N N . GLY A 1 85 ? 8.488 1.984 -5.215 1.00 95.06 85 GLY A N 1
ATOM 684 C CA . GLY A 1 85 ? 8.824 2.702 -6.433 1.00 95.06 85 GLY A CA 1
ATOM 685 C C . GLY A 1 85 ? 10.137 2.242 -7.062 1.00 95.06 85 GLY A C 1
ATOM 686 O O . GLY A 1 85 ? 11.193 2.267 -6.435 1.00 95.06 85 GLY A O 1
ATOM 687 N N . VAL A 1 86 ? 10.092 1.880 -8.345 1.00 93.12 86 VAL A N 1
ATOM 688 C CA . VAL A 1 86 ? 11.255 1.406 -9.106 1.00 93.12 86 VAL A CA 1
ATOM 689 C C . VAL A 1 86 ? 11.406 2.121 -10.449 1.00 93.12 86 VAL A C 1
ATOM 691 O O . VAL A 1 86 ? 10.454 2.647 -11.030 1.00 93.12 86 VAL A O 1
ATOM 694 N N . GLY A 1 87 ? 12.631 2.114 -10.978 1.00 91.19 87 GLY A N 1
ATOM 695 C CA . GLY A 1 87 ? 12.968 2.744 -12.256 1.00 91.19 87 GLY A CA 1
ATOM 696 C C . GLY A 1 87 ? 13.244 4.244 -12.137 1.00 91.19 87 GLY A C 1
ATOM 697 O O . GLY A 1 87 ? 13.776 4.712 -11.131 1.00 91.19 87 GLY A O 1
ATOM 698 N N . TYR A 1 88 ? 12.934 4.997 -13.195 1.00 92.69 88 TYR A N 1
ATOM 699 C CA . TYR A 1 88 ? 13.155 6.441 -13.223 1.00 92.69 88 TYR A CA 1
ATOM 700 C C . TYR A 1 88 ? 12.280 7.159 -12.189 1.00 92.69 88 TYR A C 1
ATOM 702 O O . TYR A 1 88 ? 11.070 6.929 -12.116 1.00 92.69 88 TYR A O 1
ATOM 710 N N . ARG A 1 89 ? 12.902 8.060 -11.422 1.00 94.25 89 ARG A N 1
ATOM 711 C CA . ARG A 1 89 ? 12.228 8.960 -10.487 1.00 94.25 89 ARG A CA 1
ATOM 712 C C . ARG A 1 89 ? 12.106 10.339 -11.125 1.00 94.25 89 ARG A C 1
ATOM 714 O O . ARG A 1 89 ? 13.118 10.950 -11.470 1.00 94.25 89 ARG A O 1
ATOM 721 N N . ASP A 1 90 ? 10.875 10.813 -11.297 1.00 89.62 90 ASP A N 1
ATOM 722 C CA . ASP A 1 90 ? 10.611 12.131 -11.869 1.00 89.62 90 ASP A CA 1
ATOM 723 C C . ASP A 1 90 ? 11.114 13.256 -10.932 1.00 89.62 90 ASP A C 1
ATOM 725 O O . ASP A 1 90 ? 11.296 13.038 -9.730 1.00 89.62 90 ASP A O 1
ATOM 729 N N . PRO A 1 91 ? 11.322 14.489 -11.435 1.00 92.56 91 PRO A N 1
ATOM 730 C CA . PRO A 1 91 ? 11.725 15.625 -10.597 1.00 92.56 91 PRO A CA 1
ATOM 731 C C . PRO A 1 91 ? 10.718 15.994 -9.496 1.00 92.56 91 PRO A C 1
ATOM 733 O O . PRO A 1 91 ? 11.034 16.790 -8.617 1.00 92.56 91 PRO A O 1
ATOM 736 N N . ARG A 1 92 ? 9.498 15.444 -9.544 1.00 87.19 92 ARG A N 1
ATOM 737 C CA . ARG A 1 92 ? 8.459 15.607 -8.518 1.00 87.19 92 ARG A CA 1
ATOM 738 C C . ARG A 1 92 ? 8.551 14.515 -7.445 1.00 87.19 92 ARG A C 1
ATOM 740 O O . ARG A 1 92 ? 7.727 14.499 -6.538 1.00 87.19 92 ARG A O 1
ATOM 747 N N . GLY A 1 93 ? 9.531 13.616 -7.545 1.00 84.94 93 GLY A N 1
ATOM 748 C CA . GLY A 1 93 ? 9.817 12.564 -6.579 1.00 84.94 93 GLY A CA 1
ATOM 749 C C . GLY A 1 93 ? 9.066 11.251 -6.800 1.00 84.94 93 GLY A C 1
ATOM 750 O O . GLY A 1 93 ? 9.211 10.366 -5.959 1.00 84.94 93 GLY A O 1
ATOM 751 N N . ARG A 1 94 ? 8.309 11.089 -7.894 1.00 89.06 94 ARG A N 1
ATOM 752 C CA . ARG A 1 94 ? 7.494 9.891 -8.172 1.00 89.06 94 ARG A CA 1
ATOM 753 C C . ARG A 1 94 ? 8.232 8.903 -9.064 1.00 89.06 94 ARG A C 1
ATOM 755 O O . ARG A 1 94 ? 8.861 9.303 -10.040 1.00 89.06 94 ARG A O 1
ATOM 762 N N . TYR A 1 95 ? 8.097 7.616 -8.777 1.00 93.88 95 TYR A N 1
ATOM 763 C CA . TYR A 1 95 ? 8.674 6.556 -9.603 1.00 93.88 95 TYR A CA 1
ATOM 764 C C . TYR A 1 95 ? 7.775 6.211 -10.790 1.00 93.88 95 TYR A C 1
ATOM 766 O O . TYR A 1 95 ? 6.552 6.272 -10.675 1.00 93.88 95 TYR A O 1
ATOM 774 N N . GLU A 1 96 ? 8.358 5.847 -11.93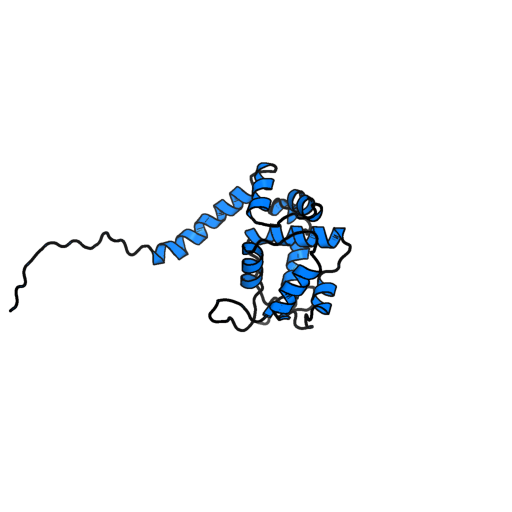8 1.00 94.50 96 GLU A N 1
ATOM 775 C CA . GLU A 1 96 ? 7.588 5.438 -13.127 1.00 94.50 96 GLU A CA 1
ATOM 776 C C . GLU A 1 96 ? 6.827 4.118 -12.924 1.00 94.50 96 GLU A C 1
ATOM 778 O O . GLU A 1 96 ? 5.763 3.902 -13.518 1.00 94.50 96 GLU A O 1
ATOM 783 N N . LYS A 1 97 ? 7.381 3.230 -12.096 1.00 96.31 97 LYS A N 1
ATOM 784 C CA . LYS A 1 97 ? 6.909 1.866 -11.877 1.00 96.31 97 LYS A CA 1
ATOM 785 C C . LYS A 1 97 ? 6.871 1.540 -10.393 1.00 96.31 97 LYS A C 1
ATOM 787 O 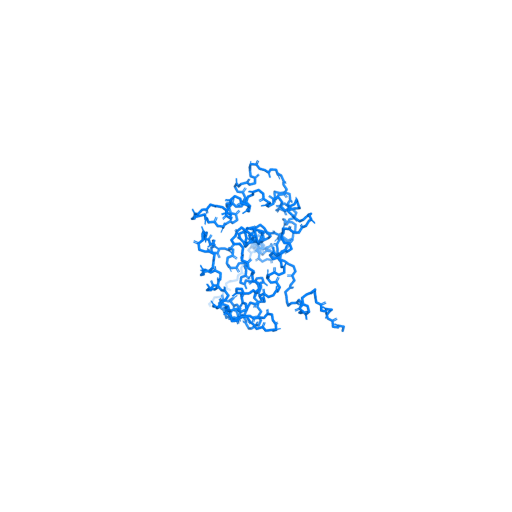O . LYS A 1 97 ? 7.552 2.177 -9.597 1.00 96.31 97 LYS A O 1
ATOM 792 N N . ILE A 1 98 ? 6.100 0.513 -10.069 1.00 97.06 98 ILE A N 1
ATOM 793 C CA . ILE A 1 98 ? 5.994 -0.102 -8.750 1.00 97.06 98 ILE A CA 1
ATOM 794 C C . ILE A 1 98 ? 6.428 -1.567 -8.865 1.00 97.06 98 ILE A C 1
ATOM 796 O O . ILE A 1 98 ? 6.043 -2.234 -9.832 1.00 97.06 98 ILE A O 1
ATOM 800 N N . GLY A 1 99 ? 7.235 -2.043 -7.916 1.00 95.75 99 GLY A N 1
ATOM 801 C CA . GLY A 1 99 ? 7.528 -3.460 -7.693 1.00 95.75 99 GLY A CA 1
ATOM 802 C C . GLY A 1 99 ? 6.313 -4.139 -7.067 1.00 95.75 99 GLY A C 1
ATOM 803 O O . GLY A 1 99 ? 6.151 -4.115 -5.854 1.00 95.75 99 GLY A O 1
ATOM 804 N N . TRP A 1 100 ? 5.399 -4.647 -7.897 1.00 95.75 100 TRP A N 1
ATOM 805 C CA . TRP A 1 100 ? 4.103 -5.140 -7.419 1.00 95.75 100 TRP A CA 1
ATOM 806 C C . TRP A 1 100 ? 4.182 -6.552 -6.832 1.00 95.75 100 TRP A C 1
ATOM 808 O O . TRP A 1 100 ? 3.363 -6.864 -5.977 1.00 95.75 100 TRP A O 1
ATOM 818 N N . MET A 1 101 ? 5.133 -7.384 -7.278 1.00 95.19 101 MET A N 1
ATOM 819 C CA . MET A 1 101 ? 5.355 -8.719 -6.700 1.00 95.19 101 MET A CA 1
ATOM 820 C C . MET A 1 101 ? 5.892 -8.587 -5.273 1.00 95.19 101 MET A C 1
ATOM 822 O O . MET A 1 101 ? 5.233 -9.067 -4.360 1.00 95.19 101 MET A O 1
ATOM 826 N N . ASP A 1 102 ? 6.954 -7.796 -5.081 1.00 93.69 102 ASP A N 1
ATOM 827 C CA . ASP A 1 102 ? 7.504 -7.449 -3.761 1.00 93.69 102 ASP A CA 1
ATOM 828 C C . ASP A 1 102 ? 6.413 -6.873 -2.829 1.00 93.69 102 ASP A C 1
ATOM 830 O O . ASP A 1 102 ? 6.284 -7.262 -1.672 1.00 93.69 102 ASP A O 1
ATOM 834 N N . PHE A 1 103 ? 5.546 -5.993 -3.353 1.00 95.75 103 PHE A N 1
ATOM 835 C CA . PHE A 1 103 ? 4.386 -5.494 -2.606 1.00 95.75 103 PHE A CA 1
ATOM 836 C C . PHE A 1 103 ? 3.425 -6.610 -2.177 1.00 95.75 103 PHE A C 1
ATOM 838 O O . PHE A 1 103 ? 2.966 -6.604 -1.039 1.00 95.75 103 PHE A O 1
ATOM 845 N N . CYS A 1 104 ? 3.086 -7.550 -3.065 1.00 95.12 104 CYS A N 1
ATOM 846 C CA . CYS A 1 104 ? 2.184 -8.650 -2.715 1.00 95.12 104 CYS A CA 1
ATOM 847 C C . CYS A 1 104 ? 2.810 -9.576 -1.672 1.00 95.12 104 CYS A C 1
ATOM 849 O O . CYS A 1 104 ? 2.138 -9.950 -0.713 1.00 95.12 104 CYS A O 1
ATOM 851 N N . GLU A 1 105 ? 4.094 -9.900 -1.827 1.00 91.94 105 GLU A N 1
ATOM 852 C CA . GLU A 1 105 ? 4.839 -10.702 -0.860 1.00 91.94 105 GLU A CA 1
ATOM 853 C C . GLU A 1 105 ? 4.795 -10.069 0.532 1.00 91.94 105 GLU A C 1
ATOM 855 O O . GLU A 1 105 ? 4.447 -10.740 1.505 1.00 91.94 105 GLU A O 1
ATOM 860 N N . ASP A 1 106 ? 5.052 -8.766 0.628 1.00 92.12 106 ASP A N 1
ATOM 861 C CA . ASP A 1 106 ? 4.990 -8.051 1.898 1.00 92.12 106 ASP A CA 1
ATOM 862 C C . ASP A 1 106 ? 3.588 -7.999 2.497 1.00 92.12 106 ASP A C 1
ATOM 864 O O . ASP A 1 106 ? 3.436 -8.119 3.713 1.00 92.12 106 ASP A O 1
ATOM 868 N N . VAL A 1 107 ? 2.554 -7.857 1.666 1.00 92.31 107 VAL A N 1
ATOM 869 C CA . VAL A 1 107 ? 1.159 -7.920 2.117 1.00 92.31 107 VAL A CA 1
ATOM 870 C C . VAL A 1 107 ? 0.853 -9.284 2.739 1.00 92.31 107 VAL A C 1
ATOM 872 O O . VAL A 1 107 ? 0.321 -9.341 3.847 1.00 92.31 107 VAL A O 1
ATOM 875 N N . HIS A 1 108 ? 1.265 -10.384 2.107 1.00 90.69 108 HIS A N 1
ATOM 876 C CA . HIS A 1 108 ? 1.088 -11.723 2.675 1.00 90.69 108 HIS A CA 1
ATOM 877 C C . HIS A 1 108 ? 1.942 -11.949 3.927 1.00 90.69 108 HIS A C 1
ATOM 879 O O . HIS A 1 108 ? 1.494 -12.577 4.889 1.00 90.69 108 HIS A O 1
ATOM 885 N N . ARG A 1 109 ? 3.163 -11.407 3.939 1.00 87.75 109 ARG A N 1
ATOM 886 C CA . ARG A 1 109 ? 4.092 -11.484 5.068 1.00 87.75 109 ARG A CA 1
ATOM 887 C C . ARG A 1 109 ? 3.573 -10.718 6.283 1.00 87.75 109 ARG A C 1
ATOM 889 O O . ARG A 1 109 ? 3.797 -11.167 7.402 1.00 87.75 109 ARG A O 1
ATOM 896 N N . ALA A 1 110 ? 2.826 -9.632 6.086 1.00 85.88 110 ALA A N 1
ATOM 897 C CA . ALA A 1 110 ? 2.310 -8.785 7.163 1.00 85.88 110 ALA A CA 1
ATOM 898 C C . ALA A 1 110 ? 1.423 -9.524 8.185 1.00 85.88 110 ALA A C 1
ATOM 900 O O . ALA A 1 110 ? 1.319 -9.069 9.318 1.00 85.88 110 ALA A O 1
ATOM 901 N N . VAL A 1 111 ? 0.832 -10.656 7.796 1.00 82.62 111 VAL A N 1
ATOM 902 C CA . VAL A 1 111 ? -0.073 -11.489 8.616 1.00 82.62 111 VAL A CA 1
ATOM 903 C C . VAL A 1 111 ? 0.415 -12.940 8.752 1.00 82.62 111 VAL A C 1
ATOM 905 O O . VAL A 1 111 ? -0.352 -13.861 9.054 1.00 82.62 111 VAL A O 1
ATOM 908 N N . ALA A 1 112 ? 1.672 -13.197 8.382 1.00 78.12 112 ALA A N 1
ATOM 909 C CA . ALA A 1 112 ? 2.272 -14.509 8.566 1.00 78.12 112 ALA A CA 1
ATOM 910 C C . ALA A 1 112 ? 2.522 -14.758 10.063 1.00 78.12 112 ALA A C 1
ATOM 912 O O . ALA A 1 112 ? 2.710 -13.818 10.840 1.00 78.12 112 ALA A O 1
ATOM 913 N N . GLU A 1 113 ? 2.523 -16.033 10.467 1.00 62.09 113 GLU A N 1
ATOM 914 C CA . GLU A 1 113 ? 2.613 -16.449 11.872 1.00 62.09 113 GLU A CA 1
ATOM 915 C C . GLU A 1 113 ? 3.760 -15.726 12.613 1.00 62.09 113 GLU A C 1
ATOM 917 O O . GLU A 1 113 ? 4.936 -15.889 12.284 1.00 62.09 113 GLU A O 1
ATOM 922 N N . GLY A 1 114 ? 3.407 -14.905 13.611 1.00 62.41 114 GLY A N 1
ATOM 923 C CA . GLY A 1 114 ? 4.342 -14.165 14.469 1.00 62.41 114 GLY A CA 1
ATOM 924 C C . GLY A 1 114 ? 4.651 -12.715 14.063 1.00 62.41 114 GLY A C 1
ATOM 925 O O . GLY A 1 114 ? 5.279 -12.004 14.849 1.00 62.41 114 GLY A O 1
ATOM 926 N N . LEU A 1 115 ? 4.217 -12.241 12.886 1.00 62.03 115 LEU A N 1
ATOM 927 C CA . LEU A 1 115 ? 4.358 -10.828 12.484 1.00 62.03 115 LEU A CA 1
ATOM 928 C C . LEU A 1 115 ? 3.171 -9.965 12.935 1.00 62.03 115 LEU A C 1
ATOM 930 O O . LEU A 1 115 ? 3.379 -8.808 13.305 1.00 62.03 115 LEU A O 1
ATOM 934 N N . ASP A 1 116 ? 1.975 -10.552 13.010 1.00 57.84 116 ASP A N 1
ATOM 935 C CA . ASP A 1 116 ? 0.781 -9.913 13.578 1.00 57.84 116 ASP A CA 1
ATOM 936 C C . ASP A 1 116 ? 1.015 -9.460 15.032 1.00 57.84 116 ASP A C 1
ATOM 938 O O . ASP A 1 116 ? 0.767 -8.299 15.366 1.00 57.84 116 ASP A O 1
ATOM 942 N N . ASP A 1 117 ? 1.590 -10.340 15.862 1.00 64.19 117 ASP A N 1
ATOM 943 C CA . ASP A 1 117 ? 1.955 -10.051 17.258 1.00 64.19 117 ASP A CA 1
ATOM 944 C C . ASP A 1 117 ? 3.087 -9.019 17.359 1.00 64.19 117 ASP A C 1
ATOM 946 O O . ASP A 1 117 ? 3.116 -8.194 18.270 1.00 64.19 117 ASP A O 1
ATOM 950 N N . LYS A 1 118 ? 4.039 -9.050 16.417 1.00 62.44 118 LYS A N 1
ATOM 951 C CA . LYS A 1 118 ? 5.206 -8.155 16.419 1.00 62.44 118 LYS A CA 1
ATOM 952 C C . LYS A 1 118 ? 4.814 -6.698 16.191 1.00 62.44 118 LYS A C 1
ATOM 954 O O . LYS A 1 118 ? 5.473 -5.805 16.722 1.00 62.44 118 LYS A O 1
ATOM 959 N N . TYR A 1 119 ? 3.795 -6.465 15.369 1.00 60.97 119 TYR A N 1
ATOM 960 C CA . TYR A 1 119 ? 3.362 -5.120 15.003 1.00 60.97 119 TYR A CA 1
ATOM 961 C C . TYR A 1 119 ? 2.033 -4.710 15.651 1.00 60.97 119 TYR A C 1
ATOM 963 O O . TYR A 1 119 ? 1.642 -3.560 15.489 1.00 60.97 119 TYR A O 1
ATOM 971 N N . GLY A 1 120 ? 1.363 -5.601 16.397 1.00 58.28 120 GLY A N 1
ATOM 972 C CA . GLY A 1 120 ? 0.109 -5.300 17.105 1.00 58.28 120 GLY A CA 1
ATOM 973 C C . GLY A 1 120 ? -1.077 -5.042 16.169 1.00 58.28 120 GLY A C 1
ATOM 974 O O . GLY A 1 120 ? -2.041 -4.374 16.529 1.00 58.28 120 GLY A O 1
ATOM 975 N N . VAL A 1 121 ? -1.005 -5.528 14.929 1.00 63.03 121 VAL A N 1
ATOM 976 C CA . VAL A 1 121 ? -1.842 -5.030 13.823 1.00 63.03 121 VAL A CA 1
ATOM 977 C C . VAL A 1 121 ? -3.132 -5.801 13.609 1.00 63.03 121 VAL A C 1
ATOM 979 O O . VAL A 1 121 ? -4.053 -5.256 13.005 1.00 63.03 121 VAL A O 1
ATOM 982 N N . GLN A 1 122 ? -3.238 -7.027 14.121 1.00 65.19 122 GLN A N 1
ATOM 983 C CA . GLN A 1 122 ? -4.329 -7.943 13.787 1.00 65.19 122 GLN A CA 1
ATOM 984 C C . GLN A 1 122 ? -5.720 -7.371 14.097 1.00 65.19 122 GLN A C 1
ATOM 986 O O . GLN A 1 122 ? -6.546 -7.250 13.195 1.00 65.19 122 GLN A O 1
ATOM 991 N N . GLY A 1 123 ? -5.984 -6.956 15.340 1.00 64.81 123 GLY A N 1
ATOM 992 C CA . GLY A 1 123 ? -7.330 -6.521 15.741 1.00 64.81 123 GLY A CA 1
ATOM 993 C C . GLY A 1 123 ? -7.816 -5.267 15.003 1.00 64.81 123 GLY A C 1
ATOM 994 O O . GLY A 1 123 ? -8.989 -5.159 14.640 1.00 64.81 123 GLY A O 1
ATOM 995 N N . VAL A 1 124 ? -6.905 -4.330 14.735 1.00 64.88 124 VAL A N 1
ATOM 996 C CA . VAL A 1 124 ? -7.214 -3.058 14.068 1.00 64.88 124 VAL A CA 1
ATOM 997 C C . VAL A 1 124 ? -7.352 -3.243 12.561 1.00 64.88 124 VAL A C 1
ATOM 999 O O . VAL A 1 124 ? -8.303 -2.744 11.956 1.00 64.88 124 VAL A O 1
ATOM 1002 N N . ALA A 1 125 ? -6.417 -3.973 11.953 1.00 68.62 125 ALA A N 1
ATOM 1003 C CA . ALA A 1 125 ? -6.424 -4.267 10.529 1.00 68.62 125 ALA A CA 1
ATOM 1004 C C . ALA A 1 125 ? -7.666 -5.082 10.137 1.00 68.62 125 ALA A C 1
ATOM 1006 O O . ALA A 1 125 ? -8.318 -4.755 9.142 1.00 68.62 125 ALA A O 1
ATOM 1007 N N . GLU A 1 126 ? -8.054 -6.062 10.962 1.00 69.50 126 GLU A N 1
ATOM 1008 C CA . GLU A 1 126 ? -9.324 -6.777 10.830 1.00 69.50 126 GLU A CA 1
ATOM 1009 C C . GLU A 1 126 ? -10.506 -5.798 10.906 1.00 69.50 126 GLU A C 1
ATOM 1011 O O . GLU A 1 126 ? -11.284 -5.695 9.956 1.00 69.50 126 GLU A O 1
ATOM 1016 N N . ALA A 1 127 ? -10.629 -5.013 11.983 1.00 66.75 127 ALA A N 1
ATOM 1017 C CA . ALA A 1 127 ? -11.753 -4.088 12.168 1.00 66.75 127 ALA A CA 1
ATOM 1018 C C . ALA A 1 127 ? -11.907 -3.073 11.015 1.00 66.75 127 ALA A C 1
ATOM 1020 O O . ALA A 1 127 ? -13.030 -2.780 10.581 1.00 66.75 127 ALA A O 1
ATOM 1021 N N . LEU A 1 128 ? -10.793 -2.563 10.481 1.00 69.38 128 LEU A N 1
ATOM 1022 C CA . LEU A 1 128 ? -10.786 -1.659 9.330 1.00 69.38 128 LEU A CA 1
ATOM 1023 C C . LEU A 1 128 ? -11.206 -2.359 8.038 1.00 69.38 128 LEU A C 1
ATOM 1025 O O . LEU A 1 128 ? -12.006 -1.797 7.288 1.00 69.38 128 LEU A O 1
ATOM 1029 N N . ALA A 1 129 ? -10.750 -3.591 7.802 1.00 67.69 129 ALA A N 1
ATOM 1030 C CA . ALA A 1 129 ? -11.160 -4.377 6.639 1.00 67.69 129 ALA A CA 1
ATOM 1031 C C . ALA A 1 129 ? -12.682 -4.631 6.611 1.00 67.69 129 ALA A C 1
ATOM 1033 O O . ALA A 1 129 ? -13.289 -4.667 5.535 1.00 67.69 129 ALA A O 1
ATOM 1034 N N . PHE A 1 130 ? -13.323 -4.751 7.781 1.00 67.75 130 PHE A N 1
ATOM 1035 C CA . PHE A 1 130 ? -14.772 -4.967 7.897 1.00 67.75 130 PHE A CA 1
ATOM 1036 C C . PHE A 1 130 ? -15.613 -3.681 7.858 1.00 67.75 130 PHE A C 1
ATOM 1038 O O . PHE A 1 130 ? -16.821 -3.740 7.597 1.00 67.75 130 PHE A O 1
ATOM 1045 N N . THR A 1 131 ? -15.010 -2.510 8.075 1.00 72.19 131 THR A N 1
ATOM 1046 C CA . THR A 1 131 ? -15.750 -1.248 8.206 1.00 72.19 131 THR A CA 1
ATOM 1047 C C . THR A 1 131 ? -15.869 -0.527 6.864 1.00 72.19 131 THR A C 1
ATOM 1049 O O . THR A 1 131 ? -14.923 0.062 6.347 1.00 72.19 131 THR A O 1
ATOM 1052 N N . ARG A 1 132 ? -17.078 -0.519 6.288 1.00 73.06 132 ARG A N 1
ATOM 1053 C CA . ARG A 1 132 ? -17.339 0.194 5.029 1.00 73.06 132 ARG A CA 1
ATOM 1054 C C . ARG A 1 132 ? -17.177 1.705 5.210 1.00 73.06 132 ARG A C 1
ATOM 1056 O O . ARG A 1 132 ? -17.828 2.305 6.059 1.00 73.06 132 ARG A O 1
ATOM 1063 N N . GLY A 1 133 ? -16.394 2.318 4.331 1.00 77.88 133 GLY A N 1
ATOM 1064 C CA . GLY A 1 133 ? -16.083 3.743 4.361 1.00 77.88 133 GLY A CA 1
ATOM 1065 C C . GLY A 1 133 ? -14.998 4.107 5.372 1.00 77.88 133 GLY A C 1
ATOM 1066 O O . GLY A 1 133 ? -14.765 5.297 5.568 1.00 77.88 133 GLY A O 1
ATOM 1067 N N . ALA A 1 134 ? -14.344 3.120 5.997 1.00 78.25 134 ALA A N 1
ATOM 1068 C CA . ALA A 1 134 ? -13.176 3.376 6.824 1.00 78.25 134 ALA A CA 1
ATOM 1069 C C . ALA A 1 134 ? -12.059 4.016 5.996 1.00 78.25 134 ALA A C 1
ATOM 1071 O O . ALA A 1 134 ? -11.927 3.759 4.798 1.00 78.25 134 ALA A O 1
ATOM 1072 N N . THR A 1 135 ? -11.246 4.835 6.649 1.00 83.38 135 THR A N 1
ATOM 1073 C CA . THR A 1 135 ? -10.010 5.346 6.066 1.00 83.38 135 THR A CA 1
ATOM 1074 C C . THR A 1 135 ? -8.854 4.608 6.715 1.00 83.38 135 THR A C 1
ATOM 1076 O O . THR A 1 135 ? -8.682 4.687 7.930 1.00 83.38 135 THR A O 1
ATOM 1079 N N . ILE A 1 136 ? -8.051 3.909 5.918 1.00 81.31 136 ILE A N 1
ATOM 1080 C CA . ILE A 1 136 ? -6.758 3.408 6.372 1.00 81.31 136 ILE A CA 1
ATOM 1081 C C . ILE A 1 136 ? -5.832 4.619 6.445 1.00 81.31 136 ILE A C 1
ATOM 1083 O O . ILE A 1 136 ? -5.498 5.218 5.424 1.00 81.31 136 ILE A O 1
ATOM 1087 N N . SER A 1 137 ? -5.455 5.000 7.660 1.00 83.19 137 SER A N 1
ATOM 1088 C CA . SER A 1 137 ? -4.497 6.068 7.942 1.00 83.19 137 SER A CA 1
ATOM 1089 C C . SER A 1 137 ? -3.634 5.660 9.128 1.00 83.19 137 SER A C 1
ATOM 1091 O O . SER A 1 137 ? -4.108 4.920 9.992 1.00 83.19 137 SER A O 1
ATOM 1093 N N . TYR A 1 138 ? -2.400 6.162 9.216 1.00 78.88 138 TYR A N 1
ATOM 1094 C CA . TYR A 1 138 ? -1.547 5.878 10.376 1.00 78.88 138 TYR A CA 1
ATOM 1095 C C . TYR A 1 138 ? -2.185 6.326 11.682 1.00 78.88 138 TYR A C 1
ATOM 1097 O O . TYR A 1 138 ? -2.047 5.649 12.689 1.00 78.88 138 TYR A O 1
ATOM 1105 N N . ARG A 1 139 ? -2.954 7.418 11.651 1.00 73.81 139 ARG A N 1
ATOM 1106 C CA . ARG A 1 139 ? -3.712 7.870 12.811 1.00 73.81 139 ARG A CA 1
ATOM 1107 C C . ARG A 1 139 ? -4.790 6.875 13.216 1.00 73.81 139 ARG A C 1
ATOM 1109 O O . ARG A 1 139 ? -4.903 6.584 14.386 1.00 73.81 139 ARG A O 1
ATOM 1116 N N . THR A 1 140 ? -5.578 6.346 12.286 1.00 68.75 140 THR A N 1
ATOM 1117 C CA . THR A 1 140 ? -6.621 5.361 12.627 1.00 68.75 140 THR A CA 1
ATOM 1118 C C . THR A 1 140 ? -6.012 4.044 13.104 1.00 68.75 140 THR A C 1
ATOM 1120 O O . THR A 1 140 ? -6.582 3.378 13.960 1.00 68.75 140 THR A O 1
ATOM 1123 N N . LEU A 1 141 ? -4.844 3.695 12.565 1.00 68.44 141 LEU A N 1
ATOM 1124 C CA . LEU A 1 141 ? -4.074 2.529 12.981 1.00 68.44 141 LEU A CA 1
ATOM 1125 C C . LEU A 1 141 ? -3.449 2.728 14.377 1.00 68.44 141 LEU A C 1
ATOM 1127 O O . LEU A 1 141 ? -3.429 1.781 15.150 1.00 68.44 141 LEU A O 1
ATOM 1131 N N . ALA A 1 142 ? -3.027 3.950 14.722 1.00 63.69 142 ALA A N 1
ATOM 1132 C CA . ALA A 1 142 ? -2.486 4.317 16.036 1.00 63.69 142 ALA A CA 1
ATOM 1133 C C . ALA A 1 142 ? -3.567 4.626 17.097 1.00 63.69 142 ALA A C 1
ATOM 1135 O O . ALA A 1 142 ? -3.415 4.280 18.255 1.00 63.69 142 ALA A O 1
ATOM 1136 N N . ASP A 1 143 ? -4.696 5.236 16.740 1.00 50.72 143 ASP A N 1
ATOM 1137 C CA . ASP A 1 143 ? -5.791 5.537 17.682 1.00 50.72 143 ASP A CA 1
ATOM 1138 C C . ASP A 1 143 ? -6.484 4.240 18.157 1.00 50.72 143 ASP A C 1
ATOM 1140 O O . ASP A 1 143 ? -7.093 4.201 19.223 1.00 50.72 143 ASP A O 1
ATOM 1144 N N . ALA A 1 144 ? -6.404 3.164 17.371 1.00 47.41 144 ALA A N 1
ATOM 1145 C CA . ALA A 1 144 ? -6.878 1.844 17.774 1.00 47.41 144 ALA A CA 1
ATOM 1146 C C . ALA A 1 144 ? -5.850 1.063 18.629 1.00 47.41 144 ALA A C 1
ATOM 1148 O O . ALA A 1 144 ? -6.237 0.116 19.312 1.00 47.41 144 ALA A O 1
ATOM 1149 N N . ASP A 1 145 ? -4.584 1.499 18.636 1.00 42.28 145 ASP A N 1
ATOM 1150 C CA . ASP A 1 145 ? -3.482 1.022 19.496 1.00 42.28 145 ASP A CA 1
ATOM 1151 C C . ASP A 1 145 ? -3.636 1.537 20.941 1.00 42.28 145 ASP A C 1
ATOM 1153 O O . ASP A 1 145 ? -3.390 0.800 21.889 1.00 42.28 145 ASP A O 1
ATOM 1157 N N . ASP A 1 146 ? -4.210 2.731 21.150 1.00 42.06 146 ASP A N 1
ATOM 1158 C CA . ASP A 1 146 ? -4.585 3.217 22.497 1.00 42.06 146 ASP A CA 1
ATOM 1159 C C . ASP A 1 146 ? -5.634 2.312 23.198 1.00 42.06 146 ASP A C 1
ATOM 1161 O O . ASP A 1 146 ? -5.852 2.420 24.408 1.00 42.06 146 ASP A O 1
ATOM 1165 N N . MET A 1 147 ? -6.286 1.396 22.465 1.00 41.94 147 MET A N 1
ATOM 1166 C CA . MET A 1 147 ? -7.132 0.336 23.031 1.00 41.94 147 MET A CA 1
ATOM 1167 C C . MET A 1 147 ? -6.400 -1.007 23.228 1.00 41.94 147 MET A C 1
ATOM 1169 O O . MET A 1 147 ? -6.933 -1.858 23.946 1.00 41.94 147 MET A O 1
ATOM 1173 N N . ILE A 1 148 ? -5.234 -1.223 22.600 1.00 41.94 148 ILE A N 1
ATOM 1174 C CA . ILE A 1 148 ? -4.519 -2.510 22.518 1.00 41.94 148 ILE A CA 1
ATOM 1175 C C . ILE A 1 148 ? -2.975 -2.302 22.512 1.00 41.94 148 ILE A C 1
ATOM 1177 O O . ILE A 1 148 ? -2.317 -2.575 21.524 1.00 41.94 148 ILE A O 1
ATOM 1181 N N . ASP A 1 149 ? -2.408 -1.905 23.659 1.00 44.56 149 ASP A N 1
ATOM 1182 C CA . ASP A 1 149 ? -1.079 -2.330 24.174 1.00 44.56 149 ASP A CA 1
ATOM 1183 C C . ASP A 1 149 ? 0.248 -1.874 23.485 1.00 44.56 149 ASP A C 1
ATOM 1185 O O . ASP A 1 149 ? 0.708 -2.502 22.535 1.00 44.56 149 ASP A O 1
ATOM 1189 N N . ASP A 1 150 ? 0.916 -0.862 24.091 1.00 47.84 150 ASP A N 1
ATOM 1190 C CA . ASP A 1 150 ? 2.362 -0.497 24.255 1.00 47.84 150 ASP A CA 1
ATOM 1191 C C . ASP A 1 150 ? 3.445 -0.801 23.176 1.00 47.84 150 ASP A C 1
ATOM 1193 O O . ASP A 1 150 ? 4.595 -0.352 23.293 1.00 47.84 150 ASP A O 1
ATOM 119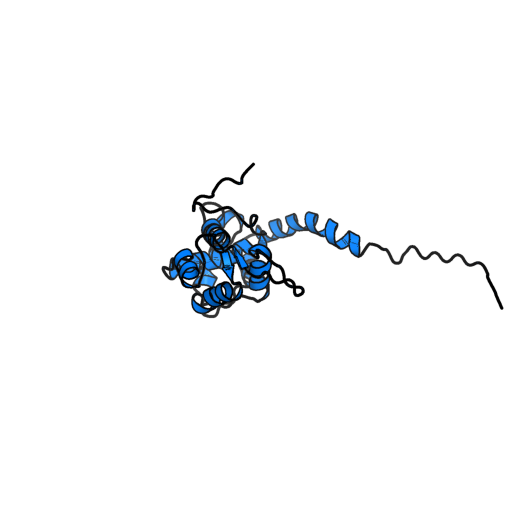7 N N . THR A 1 151 ? 3.150 -1.522 22.099 1.00 45.22 151 THR A N 1
ATOM 1198 C CA . THR A 1 151 ? 4.152 -2.119 21.201 1.00 45.22 151 THR A CA 1
ATOM 1199 C C . THR A 1 151 ? 4.569 -1.157 20.088 1.00 45.22 151 THR A C 1
ATOM 1201 O O . THR A 1 151 ? 5.766 -1.023 19.810 1.00 45.22 151 THR A O 1
ATOM 1204 N N . LEU A 1 152 ? 3.633 -0.402 19.500 1.00 43.69 152 LEU A N 1
ATOM 1205 C CA . LEU A 1 152 ? 3.955 0.598 18.473 1.00 43.69 152 LEU A CA 1
ATOM 1206 C C . LEU A 1 152 ? 4.566 1.870 19.068 1.00 43.69 152 LEU A C 1
ATOM 1208 O O . LEU A 1 152 ? 5.446 2.455 18.437 1.00 43.69 152 LEU A O 1
ATOM 1212 N N . GLN A 1 153 ? 4.206 2.256 20.298 1.00 44.09 153 GLN A N 1
ATOM 1213 C CA . GLN A 1 153 ? 4.914 3.322 21.021 1.00 44.09 153 GLN A CA 1
ATOM 1214 C C . GLN A 1 153 ? 6.383 2.954 21.272 1.00 44.09 153 GLN A C 1
ATOM 1216 O O . GLN A 1 153 ? 7.261 3.805 21.116 1.00 44.09 153 GLN A O 1
ATOM 1221 N N . ARG A 1 154 ? 6.682 1.683 21.581 1.00 43.47 154 ARG A N 1
ATOM 1222 C CA . ARG A 1 154 ? 8.063 1.203 21.741 1.00 43.47 154 ARG A CA 1
ATOM 1223 C C . ARG A 1 154 ? 8.832 1.189 20.418 1.00 43.47 154 ARG A C 1
ATOM 1225 O O . ARG A 1 154 ? 9.975 1.625 20.380 1.00 43.47 154 ARG A O 1
ATOM 1232 N N . VAL A 1 155 ? 8.195 0.769 19.327 1.00 45.94 155 VAL A N 1
ATOM 1233 C CA . VAL A 1 155 ? 8.784 0.766 17.975 1.00 45.94 155 VAL A CA 1
ATOM 1234 C C . VAL A 1 155 ? 9.002 2.186 17.435 1.00 45.94 155 VAL A C 1
ATOM 1236 O O . VAL A 1 155 ? 10.041 2.469 16.842 1.00 45.94 155 VAL A O 1
ATOM 1239 N N . ALA A 1 156 ? 8.063 3.104 17.674 1.00 45.34 156 ALA A N 1
ATOM 1240 C CA . ALA A 1 156 ? 8.216 4.516 17.337 1.00 45.34 156 ALA A CA 1
ATOM 1241 C C . ALA A 1 156 ? 9.310 5.186 18.185 1.00 45.34 156 ALA A C 1
ATOM 1243 O O . ALA A 1 156 ? 10.012 6.059 17.682 1.00 45.34 156 ALA A O 1
ATOM 1244 N N . ALA A 1 157 ? 9.490 4.761 19.442 1.00 47.69 157 ALA A N 1
ATOM 1245 C CA . ALA A 1 157 ? 10.581 5.209 20.304 1.00 47.69 157 ALA A CA 1
ATOM 1246 C C . ALA A 1 157 ? 11.951 4.639 19.884 1.00 47.69 157 ALA A C 1
ATOM 1248 O O . ALA A 1 157 ? 12.949 5.354 19.962 1.00 47.69 157 ALA A O 1
ATOM 1249 N N . GLU A 1 158 ? 12.007 3.396 19.392 1.00 49.03 158 GLU A N 1
ATOM 1250 C CA . GLU A 1 158 ? 13.223 2.776 18.839 1.00 49.03 158 GLU A CA 1
ATOM 1251 C C . GLU A 1 158 ? 13.696 3.466 17.538 1.00 49.03 158 GLU A C 1
ATOM 1253 O O . GLU A 1 158 ? 14.896 3.503 17.267 1.00 49.03 158 GLU A O 1
ATOM 1258 N N . ASP A 1 159 ? 12.798 4.108 16.777 1.00 44.94 159 ASP A N 1
ATOM 1259 C CA . ASP A 1 159 ? 13.131 4.839 15.537 1.00 44.94 159 ASP A CA 1
ATOM 1260 C C . ASP A 1 159 ? 13.592 6.303 15.773 1.00 44.94 159 ASP A C 1
ATOM 1262 O O . ASP A 1 159 ? 14.050 6.997 14.858 1.00 44.94 159 ASP A O 1
ATOM 1266 N N . VAL A 1 160 ? 13.551 6.798 17.022 1.00 46.69 160 VAL A N 1
ATOM 1267 C CA . VAL A 1 160 ? 14.025 8.158 17.364 1.00 46.69 160 VAL A CA 1
ATOM 1268 C C . VAL A 1 160 ? 15.556 8.269 17.288 1.00 46.69 160 VAL A C 1
ATOM 1270 O O . VAL A 1 160 ? 16.076 9.331 16.932 1.00 46.69 160 VAL A O 1
ATOM 1273 N N . GLU A 1 161 ? 16.310 7.193 17.536 1.00 41.97 161 GLU A N 1
ATOM 1274 C CA . GLU A 1 161 ? 17.781 7.243 17.455 1.00 41.97 161 GLU A CA 1
ATOM 1275 C C . GLU A 1 161 ? 18.306 7.334 16.009 1.00 41.97 161 GLU A C 1
ATOM 1277 O O . GLU A 1 161 ? 19.349 7.949 15.763 1.00 41.97 161 GLU A O 1
ATOM 1282 N N . GLY A 1 162 ? 17.567 6.810 15.023 1.00 41.28 162 GLY A N 1
ATOM 1283 C CA . GLY A 1 162 ? 17.965 6.857 13.611 1.00 41.28 162 GLY A CA 1
ATOM 1284 C C . GLY A 1 162 ? 17.763 8.228 12.955 1.00 41.28 162 GLY A C 1
ATOM 1285 O O . GLY A 1 162 ? 18.561 8.647 12.105 1.00 41.28 162 GLY A O 1
ATOM 1286 N N . TYR A 1 163 ? 16.731 8.968 13.373 1.00 38.94 163 TYR A N 1
ATOM 1287 C CA . TYR A 1 163 ? 16.310 10.192 12.685 1.00 38.94 163 TYR A CA 1
ATOM 1288 C C . TYR A 1 163 ? 16.911 11.488 13.246 1.00 38.94 163 TYR A C 1
ATOM 1290 O O . TYR A 1 163 ? 17.022 12.483 12.518 1.00 38.94 163 TYR A O 1
ATOM 1298 N N . ILE A 1 164 ? 17.409 11.486 14.489 1.00 37.53 164 ILE A N 1
ATOM 1299 C CA . ILE A 1 164 ? 18.136 12.647 15.026 1.00 37.53 164 ILE A CA 1
ATOM 1300 C C . ILE A 1 164 ? 19.452 12.874 14.250 1.00 37.53 164 ILE A C 1
ATOM 1302 O O . ILE A 1 164 ? 19.847 14.021 14.037 1.00 37.53 164 ILE A O 1
ATOM 1306 N N . SER A 1 165 ? 20.098 11.830 13.712 1.00 43.41 165 SER A N 1
ATOM 1307 C CA . SER A 1 165 ? 21.400 11.987 13.032 1.00 43.41 165 SER A CA 1
ATOM 1308 C C . SER A 1 165 ? 21.332 12.560 11.605 1.00 43.41 165 SER A C 1
ATOM 1310 O O . SER A 1 165 ? 22.315 13.148 11.137 1.00 43.41 165 SER A O 1
ATOM 1312 N N . SER A 1 166 ? 20.182 12.452 10.929 1.00 38.66 166 SER A N 1
ATOM 1313 C CA . SER A 1 166 ? 20.050 12.836 9.513 1.00 38.66 166 SER A CA 1
ATOM 1314 C C . SER A 1 166 ? 19.501 14.251 9.323 1.00 38.66 166 SER A C 1
ATOM 1316 O O . SER A 1 166 ? 19.949 14.957 8.420 1.00 38.66 166 SER A O 1
ATOM 1318 N N . ASN A 1 167 ? 18.617 14.714 10.217 1.00 40.16 167 ASN A N 1
ATOM 1319 C CA . ASN A 1 167 ? 18.041 16.061 10.129 1.00 40.16 167 ASN A CA 1
ATOM 1320 C C . ASN A 1 167 ? 18.705 17.095 11.056 1.00 40.16 167 ASN A C 1
ATOM 1322 O O . ASN A 1 167 ? 18.706 18.278 10.719 1.00 40.16 167 ASN A O 1
ATOM 1326 N N . GLN A 1 168 ? 19.405 16.701 12.134 1.00 38.34 168 GLN A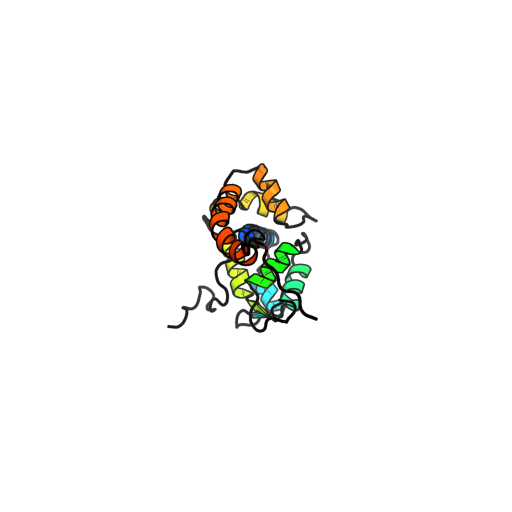 N 1
ATOM 1327 C CA . GLN A 1 168 ? 20.191 17.675 12.918 1.00 38.34 168 GLN A CA 1
ATOM 1328 C C . GLN A 1 168 ? 21.501 18.112 12.243 1.00 38.34 168 GLN A C 1
ATOM 1330 O O . GLN A 1 168 ? 22.047 19.159 12.593 1.00 38.34 168 GLN A O 1
ATOM 1335 N N . LYS A 1 169 ? 22.001 17.391 11.229 1.00 38.47 169 LYS A N 1
ATOM 1336 C CA . LYS A 1 169 ? 23.170 17.848 10.451 1.00 38.47 169 LYS A CA 1
ATOM 1337 C C . LYS A 1 169 ? 22.851 18.939 9.423 1.00 38.47 169 LYS A C 1
ATOM 1339 O O . LYS A 1 169 ? 23.782 19.581 8.943 1.00 38.47 169 LYS A O 1
ATOM 1344 N N . MET A 1 170 ? 21.575 19.193 9.125 1.00 42.50 170 MET A N 1
ATOM 1345 C CA . MET A 1 170 ? 21.156 20.259 8.201 1.00 42.50 170 MET A CA 1
ATOM 1346 C C . MET A 1 170 ? 20.645 21.517 8.918 1.00 42.50 170 MET A C 1
ATOM 1348 O O . MET A 1 170 ? 20.732 22.602 8.350 1.00 42.50 170 MET A O 1
ATOM 1352 N N . GLU A 1 171 ? 20.228 21.420 10.185 1.00 41.59 171 GLU A N 1
ATOM 1353 C CA . GLU A 1 171 ? 19.782 22.581 10.982 1.00 41.59 171 GLU A CA 1
ATOM 1354 C C . GLU A 1 171 ? 20.776 23.005 12.083 1.00 41.59 171 GLU A C 1
ATOM 1356 O O . GLU A 1 171 ? 20.611 24.038 12.730 1.00 41.59 171 GLU A O 1
ATOM 1361 N N . GLY A 1 172 ? 21.882 22.269 12.235 1.00 39.69 172 GLY A N 1
ATOM 1362 C CA . GLY A 1 172 ? 22.962 22.535 13.191 1.00 39.69 172 GLY A CA 1
ATOM 1363 C C . GLY A 1 172 ? 24.030 23.545 12.753 1.00 39.69 172 GLY A C 1
ATOM 1364 O O . GLY A 1 172 ? 25.074 23.626 13.399 1.00 39.69 172 GLY A O 1
ATOM 1365 N N . ARG A 1 173 ? 23.819 24.354 11.700 1.00 37.62 173 ARG A N 1
ATOM 1366 C CA . ARG A 1 173 ? 24.583 25.612 11.549 1.00 37.62 173 ARG A CA 1
ATOM 1367 C C . ARG A 1 173 ? 23.957 26.657 12.462 1.00 37.62 173 ARG A C 1
ATOM 1369 O O . ARG A 1 173 ? 23.235 27.558 12.046 1.00 37.62 173 ARG A O 1
ATOM 1376 N N . THR A 1 174 ? 24.241 26.470 13.744 1.00 43.03 174 THR A N 1
ATOM 1377 C CA . THR A 1 174 ? 23.920 27.356 14.852 1.00 43.03 174 THR A CA 1
ATOM 1378 C C . THR A 1 174 ? 24.170 28.817 14.496 1.00 43.03 174 THR A C 1
ATOM 1380 O O . THR A 1 174 ? 25.306 29.252 14.307 1.00 43.03 174 THR A O 1
ATOM 1383 N N . ARG A 1 175 ? 23.084 29.589 14.552 1.00 39.78 175 ARG A N 1
ATOM 1384 C CA . ARG A 1 175 ? 22.982 31.052 14.697 1.00 39.78 175 ARG A CA 1
ATOM 1385 C C . ARG A 1 175 ? 23.750 31.639 15.909 1.00 39.78 175 ARG A C 1
ATOM 1387 O O . ARG A 1 175 ? 23.478 32.761 16.309 1.00 39.78 175 ARG A O 1
ATOM 1394 N N . ALA A 1 176 ? 24.708 30.913 16.488 1.00 40.66 176 ALA A N 1
ATOM 1395 C CA . ALA A 1 176 ? 25.411 31.260 17.725 1.00 40.66 176 ALA A CA 1
ATOM 1396 C C . ALA A 1 176 ? 26.933 31.468 17.555 1.00 40.66 176 ALA A C 1
ATOM 1398 O O . ALA A 1 176 ? 27.642 31.574 18.549 1.00 40.66 176 ALA A O 1
ATOM 1399 N N . GLN A 1 177 ? 27.453 31.557 16.323 1.00 44.56 177 GLN A N 1
ATOM 1400 C CA . GLN A 1 177 ? 28.879 31.844 16.066 1.00 44.56 177 GLN A CA 1
ATOM 1401 C C . GLN A 1 177 ? 29.156 33.162 15.331 1.00 44.56 177 GLN A C 1
ATOM 1403 O O . GLN A 1 177 ? 30.251 33.369 14.819 1.00 44.56 177 GLN A O 1
ATOM 1408 N N . ILE A 1 178 ? 28.215 34.107 15.341 1.00 40.12 178 ILE A N 1
ATOM 1409 C CA . ILE A 1 178 ? 28.519 35.496 14.977 1.00 40.12 178 ILE A CA 1
ATOM 1410 C C . ILE A 1 178 ? 28.814 36.258 16.276 1.00 40.12 178 ILE A C 1
ATOM 1412 O O . ILE A 1 178 ? 28.001 37.018 16.791 1.00 40.12 178 ILE A O 1
ATOM 1416 N N . SER A 1 179 ? 29.992 35.980 16.838 1.00 39.75 179 SER A N 1
ATOM 1417 C CA . SER A 1 179 ? 30.682 36.911 17.730 1.00 39.75 179 SER A CA 1
ATOM 1418 C C . SER A 1 179 ? 31.233 38.026 16.844 1.00 39.75 179 SER A C 1
ATOM 1420 O O . SER A 1 179 ? 32.251 37.846 16.179 1.00 3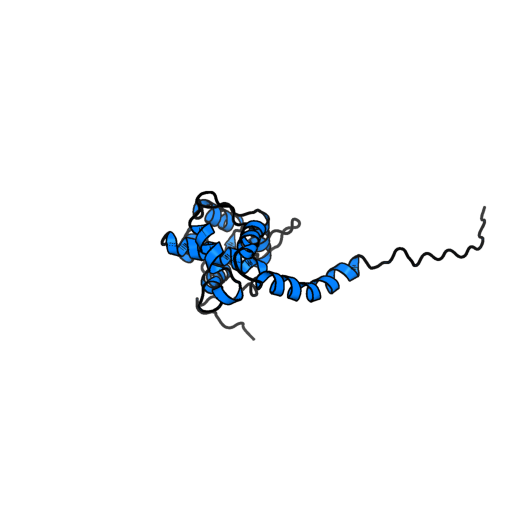9.75 179 SER A O 1
ATOM 1422 N N . ILE A 1 180 ? 30.524 39.152 16.769 1.00 40.00 180 ILE A N 1
ATOM 1423 C CA . ILE A 1 180 ? 31.099 40.396 16.249 1.00 40.00 180 ILE A CA 1
ATOM 1424 C C . ILE A 1 180 ? 31.690 41.108 17.460 1.00 40.00 180 ILE A C 1
ATOM 1426 O O . ILE A 1 180 ? 31.043 41.940 18.092 1.00 40.00 180 ILE A O 1
ATOM 1430 N N . ASN A 1 181 ? 32.925 40.742 17.797 1.00 36.47 181 ASN A N 1
ATOM 1431 C CA . ASN A 1 181 ? 33.827 41.708 18.403 1.00 36.47 181 ASN A CA 1
ATOM 1432 C C . ASN A 1 181 ? 34.144 42.730 17.311 1.00 36.47 181 ASN A C 1
ATOM 1434 O O . ASN A 1 181 ? 34.574 42.362 16.217 1.00 36.47 181 ASN A O 1
ATOM 1438 N N . GLY A 1 182 ? 33.820 43.990 17.583 1.00 40.56 182 GLY A N 1
ATOM 1439 C CA . GLY A 1 182 ? 34.051 45.079 16.651 1.00 40.56 182 GLY A CA 1
ATOM 1440 C C . GLY A 1 182 ? 35.535 45.309 16.408 1.00 40.56 182 GLY A C 1
ATOM 1441 O O . GLY A 1 182 ? 36.329 45.208 17.332 1.00 40.56 182 GLY A O 1
ATOM 1442 N N . GLU A 1 183 ? 35.870 45.673 15.176 1.00 34.97 183 GLU A N 1
ATOM 1443 C CA . GLU A 1 183 ? 36.868 46.696 14.890 1.00 34.97 183 GLU A CA 1
ATOM 1444 C C . GLU A 1 183 ? 36.708 47.178 13.441 1.00 34.97 183 GLU A C 1
ATOM 1446 O O . GLU A 1 183 ? 36.482 46.414 12.506 1.00 34.97 183 GLU A O 1
ATOM 1451 N N . GLU A 1 184 ? 36.707 48.500 13.348 1.00 44.47 184 GLU A N 1
ATOM 1452 C CA . GLU A 1 184 ? 36.896 49.408 12.223 1.00 44.47 184 GLU A CA 1
ATOM 1453 C C . GLU A 1 184 ? 37.266 48.832 10.843 1.00 44.47 184 GLU A C 1
ATOM 1455 O O . GLU A 1 184 ? 38.282 48.170 10.672 1.00 44.47 184 GLU A O 1
ATOM 1460 N N . ALA A 1 185 ? 36.555 49.296 9.809 1.00 36.31 185 ALA A N 1
ATOM 1461 C CA . ALA A 1 185 ? 37.197 49.764 8.579 1.00 36.31 185 ALA A CA 1
ATOM 1462 C C . ALA A 1 185 ? 36.251 50.694 7.804 1.00 36.31 185 ALA A C 1
ATOM 1464 O O . ALA A 1 185 ? 35.327 50.266 7.115 1.00 36.31 185 ALA A O 1
ATOM 1465 N N . ARG A 1 186 ? 36.509 52.000 7.933 1.00 41.28 186 ARG A N 1
ATOM 1466 C CA . ARG A 1 186 ? 36.145 53.027 6.945 1.00 41.28 186 ARG A CA 1
ATOM 1467 C C . ARG A 1 186 ? 36.772 52.675 5.600 1.00 41.28 186 ARG A C 1
ATOM 1469 O O . ARG A 1 186 ? 37.926 52.295 5.637 1.00 41.28 186 ARG A O 1
ATOM 1476 N N . PHE A 1 187 ? 36.107 52.950 4.478 1.00 35.69 187 PHE A N 1
ATOM 1477 C CA . PHE A 1 187 ? 36.702 53.461 3.225 1.00 35.69 187 PHE A CA 1
ATOM 1478 C C . PHE A 1 187 ? 35.540 54.033 2.384 1.00 35.69 187 PHE A C 1
ATOM 1480 O O . PHE A 1 187 ? 34.552 53.337 2.172 1.00 35.69 187 PHE A O 1
ATOM 1487 N N . ASN A 1 188 ? 35.477 55.365 2.264 1.00 42.47 188 ASN A N 1
ATOM 1488 C CA . ASN A 1 188 ? 35.827 56.163 1.072 1.00 42.47 188 ASN A CA 1
ATOM 1489 C C . ASN A 1 188 ? 34.841 55.996 -0.085 1.00 42.47 188 ASN A C 1
ATOM 1491 O O . ASN A 1 188 ? 34.942 54.979 -0.800 1.00 42.47 188 ASN A O 1
#

pLDDT: mean 73.14, std 21.54, range [34.97, 97.88]